Protein AF-A0A3T1ARF3-F1 (afdb_monomer)

Structure (mmCIF, N/CA/C/O backbone):
data_AF-A0A3T1ARF3-F1
#
_entry.id   AF-A0A3T1ARF3-F1
#
loop_
_atom_site.group_PDB
_atom_site.id
_atom_site.type_symbol
_atom_site.label_atom_id
_atom_site.label_alt_id
_atom_site.label_comp_id
_atom_site.label_asym_id
_atom_site.label_entity_id
_atom_site.label_seq_id
_atom_site.pdbx_PDB_ins_code
_atom_site.Cartn_x
_atom_site.Cartn_y
_atom_site.Cartn_z
_atom_site.occupancy
_atom_site.B_iso_or_equiv
_atom_site.auth_seq_id
_atom_site.auth_comp_id
_atom_site.auth_asym_id
_atom_site.auth_atom_id
_atom_site.pdbx_PDB_model_num
ATOM 1 N N . MET A 1 1 ? -3.128 -2.304 24.063 1.00 85.75 1 MET A N 1
ATOM 2 C CA . MET A 1 1 ? -1.779 -2.584 23.532 1.00 85.75 1 MET A CA 1
ATOM 3 C C . MET A 1 1 ? -0.876 -1.386 23.771 1.00 85.75 1 MET A C 1
ATOM 5 O O . MET A 1 1 ? -1.334 -0.255 23.627 1.00 85.75 1 MET A O 1
ATOM 9 N N . HIS A 1 2 ? 0.379 -1.608 24.148 1.00 89.38 2 HIS A N 1
ATOM 10 C CA . HIS A 1 2 ? 1.363 -0.538 24.298 1.00 89.38 2 HIS A CA 1
ATOM 11 C C . HIS A 1 2 ? 1.884 -0.039 22.944 1.00 89.38 2 HIS A C 1
ATOM 13 O O . HIS A 1 2 ? 1.848 -0.751 21.944 1.00 89.38 2 HIS A O 1
ATOM 19 N N . GLY A 1 3 ? 2.431 1.181 22.907 1.00 86.25 3 GLY A N 1
ATOM 20 C CA . GLY A 1 3 ? 2.979 1.762 21.673 1.00 86.25 3 GLY A CA 1
ATOM 21 C C . GLY A 1 3 ? 4.098 0.923 21.033 1.00 86.25 3 GLY A C 1
ATOM 22 O O . GLY A 1 3 ? 4.135 0.779 19.813 1.00 86.25 3 GLY A O 1
ATOM 23 N N . TYR A 1 4 ? 4.979 0.311 21.834 1.00 88.50 4 TYR A N 1
ATOM 24 C CA . TYR A 1 4 ? 6.039 -0.561 21.305 1.00 88.50 4 TYR A CA 1
ATOM 25 C C . TYR A 1 4 ? 5.474 -1.849 20.686 1.00 88.50 4 TYR A C 1
ATOM 27 O O . 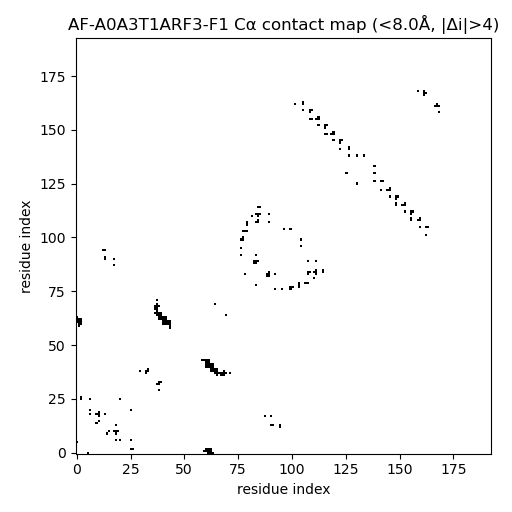TYR A 1 4 ? 5.932 -2.284 19.629 1.00 88.50 4 TYR A O 1
ATOM 35 N N . GLU A 1 5 ? 4.458 -2.437 21.320 1.00 90.00 5 GLU A N 1
ATOM 36 C CA . GLU A 1 5 ? 3.783 -3.643 20.835 1.00 90.00 5 GLU A CA 1
ATOM 37 C C . GLU A 1 5 ? 3.043 -3.343 19.540 1.00 90.00 5 GLU A C 1
ATOM 39 O O . GLU A 1 5 ? 3.140 -4.116 18.594 1.00 90.00 5 GLU A O 1
ATOM 44 N N . LEU A 1 6 ? 2.402 -2.173 19.460 1.00 88.88 6 LEU A N 1
ATOM 45 C CA . LEU A 1 6 ? 1.716 -1.719 18.258 1.00 88.88 6 LEU A CA 1
ATOM 46 C C . LEU A 1 6 ? 2.678 -1.584 17.086 1.00 88.88 6 LEU A C 1
ATOM 48 O O . LEU A 1 6 ? 2.379 -2.055 15.993 1.00 88.88 6 LEU A O 1
ATOM 52 N N . ARG A 1 7 ? 3.866 -1.012 17.305 1.00 88.19 7 ARG A N 1
ATOM 53 C CA . ARG A 1 7 ? 4.896 -0.960 16.262 1.00 88.19 7 ARG A CA 1
ATOM 54 C C . ARG A 1 7 ? 5.307 -2.362 15.805 1.00 88.19 7 ARG A C 1
ATOM 56 O O . ARG A 1 7 ? 5.430 -2.592 14.604 1.00 88.19 7 ARG A O 1
ATOM 63 N N . LYS A 1 8 ? 5.516 -3.286 16.748 1.00 88.56 8 LYS A N 1
ATOM 64 C CA . LYS A 1 8 ? 5.886 -4.676 16.445 1.00 88.56 8 LYS A CA 1
ATOM 65 C C . LYS A 1 8 ? 4.783 -5.382 15.654 1.00 88.56 8 LYS A C 1
ATOM 67 O O . LYS A 1 8 ? 5.077 -6.037 14.662 1.00 88.56 8 LYS A O 1
ATOM 72 N N . GLU A 1 9 ? 3.523 -5.215 16.044 1.00 88.50 9 GLU A N 1
ATOM 73 C CA . GLU A 1 9 ? 2.387 -5.814 15.344 1.00 88.50 9 GLU A CA 1
ATOM 74 C C . GLU A 1 9 ? 2.199 -5.225 13.939 1.00 88.50 9 GLU A C 1
ATOM 76 O O . GLU A 1 9 ? 1.952 -5.973 12.992 1.00 88.50 9 GLU A O 1
ATOM 81 N N . LEU A 1 10 ? 2.388 -3.911 13.772 1.00 87.12 10 LEU A N 1
ATOM 82 C CA . LEU A 1 10 ? 2.369 -3.263 12.458 1.00 87.12 10 LEU A CA 1
ATOM 83 C C . LEU A 1 10 ? 3.477 -3.807 11.547 1.00 87.12 10 LEU A C 1
ATOM 85 O O . LEU A 1 10 ? 3.198 -4.116 10.390 1.00 87.12 10 LEU A O 1
ATOM 89 N N . ALA A 1 11 ? 4.693 -3.999 12.073 1.00 86.81 11 ALA A N 1
ATOM 90 C CA . ALA A 1 11 ? 5.800 -4.625 11.345 1.00 86.81 11 ALA A CA 1
ATOM 91 C C . ALA A 1 11 ? 5.466 -6.045 10.875 1.00 86.81 11 ALA A C 1
ATOM 93 O O . ALA A 1 11 ? 5.725 -6.389 9.722 1.00 86.81 11 ALA A O 1
ATOM 94 N N . THR A 1 12 ? 4.836 -6.845 11.736 1.00 88.00 12 THR A N 1
ATOM 95 C CA . THR A 1 12 ? 4.408 -8.207 11.397 1.00 88.00 12 THR A CA 1
ATOM 96 C C . THR A 1 12 ? 3.309 -8.222 10.334 1.00 88.00 12 THR A C 1
ATOM 98 O O . THR A 1 12 ? 3.360 -9.039 9.420 1.00 88.00 12 THR A O 1
ATOM 101 N N . LYS A 1 13 ? 2.304 -7.342 10.436 1.00 86.00 13 LYS A N 1
ATOM 102 C CA . LYS A 1 13 ? 1.138 -7.358 9.535 1.00 86.00 13 LYS A CA 1
ATOM 103 C C . LYS A 1 13 ? 1.422 -6.751 8.167 1.00 86.00 13 LYS A C 1
ATOM 105 O O . LYS A 1 13 ? 1.042 -7.336 7.160 1.00 86.00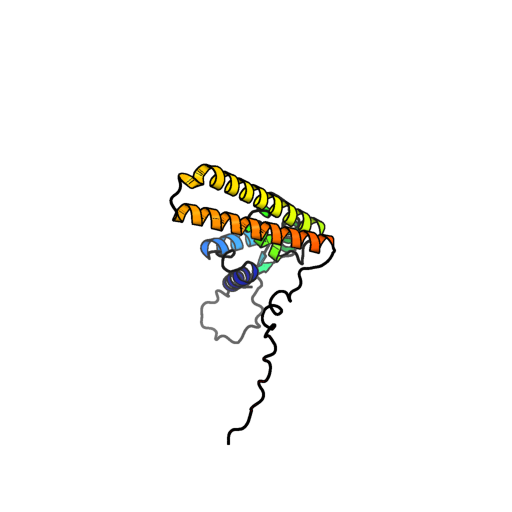 13 LYS A O 1
ATOM 110 N N . LEU A 1 14 ? 2.054 -5.580 8.129 1.00 82.25 14 LEU A N 1
ATOM 111 C CA . LEU A 1 14 ? 2.318 -4.848 6.883 1.00 82.25 14 LEU A CA 1
ATOM 112 C C . LEU A 1 14 ? 3.607 -5.330 6.194 1.00 82.25 14 LEU A C 1
ATOM 114 O O . LEU A 1 14 ? 3.837 -5.033 5.020 1.00 82.25 14 LEU A O 1
ATOM 118 N N . GLY A 1 15 ? 4.438 -6.089 6.910 1.00 79.31 15 GLY A N 1
ATOM 119 C CA . GLY A 1 15 ? 5.767 -6.496 6.475 1.00 79.31 15 GLY A CA 1
ATOM 120 C C . GLY A 1 15 ? 6.820 -5.428 6.772 1.00 79.31 15 GLY A C 1
ATOM 121 O O . GLY A 1 15 ? 6.543 -4.226 6.807 1.00 79.31 15 GLY A O 1
ATOM 122 N N . THR A 1 16 ? 8.061 -5.872 6.960 1.00 66.25 16 THR A N 1
ATOM 123 C CA . THR A 1 16 ? 9.192 -5.040 7.408 1.00 66.25 16 THR A CA 1
ATOM 124 C C . THR A 1 16 ? 9.464 -3.837 6.506 1.00 66.25 16 THR A C 1
ATOM 126 O O . THR A 1 16 ? 9.775 -2.761 7.008 1.00 66.25 16 THR A O 1
ATOM 129 N N . LEU A 1 17 ? 9.282 -3.991 5.191 1.00 61.31 17 LEU A N 1
ATOM 130 C CA . LEU A 1 17 ? 9.520 -2.933 4.206 1.00 61.31 17 LEU A CA 1
ATOM 131 C C . LEU A 1 17 ? 8.436 -1.839 4.209 1.00 61.31 17 LEU A C 1
ATOM 133 O O . LEU A 1 17 ? 8.734 -0.696 3.884 1.00 61.31 17 LEU A O 1
ATOM 137 N N . ARG A 1 18 ? 7.188 -2.161 4.589 1.00 67.94 18 ARG A N 1
ATOM 138 C CA . ARG A 1 18 ? 6.054 -1.209 4.569 1.00 67.94 18 ARG A CA 1
ATOM 139 C C . ARG A 1 18 ? 5.746 -0.600 5.936 1.00 67.94 18 ARG A C 1
ATOM 141 O O . ARG A 1 18 ? 5.123 0.452 6.012 1.00 67.94 18 ARG A O 1
ATOM 148 N N . ALA A 1 19 ? 6.193 -1.231 7.021 1.00 64.75 19 ALA A N 1
ATOM 149 C CA . ALA A 1 19 ? 5.963 -0.778 8.393 1.00 64.75 19 ALA A CA 1
ATOM 150 C C . ALA A 1 19 ? 7.185 -0.105 9.037 1.00 64.75 19 ALA A C 1
ATOM 152 O O . ALA A 1 19 ? 7.362 -0.169 10.257 1.00 64.75 19 ALA A O 1
ATOM 153 N N . ALA A 1 20 ? 8.004 0.601 8.252 1.00 69.25 20 ALA A N 1
ATOM 154 C CA . ALA A 1 20 ? 9.071 1.469 8.758 1.00 69.25 20 ALA A CA 1
ATOM 155 C C . ALA A 1 20 ? 8.510 2.727 9.468 1.00 69.25 20 ALA A C 1
ATOM 157 O O . ALA A 1 20 ? 8.867 3.863 9.174 1.00 69.25 20 ALA A O 1
ATOM 158 N N . ILE A 1 21 ? 7.600 2.532 10.422 1.00 80.62 21 ILE A N 1
ATOM 159 C CA . ILE A 1 21 ? 6.992 3.581 11.228 1.00 80.62 21 ILE A CA 1
ATOM 160 C C . ILE A 1 21 ? 7.958 3.901 12.365 1.00 80.62 21 ILE A C 1
ATOM 162 O O . ILE A 1 21 ? 8.215 3.077 13.249 1.00 80.62 21 ILE A O 1
ATOM 166 N N . SER A 1 22 ? 8.509 5.112 12.341 1.00 86.31 22 SER A N 1
ATOM 167 C CA . SER A 1 22 ? 9.375 5.595 13.412 1.00 86.31 22 SER A CA 1
ATOM 168 C C . SER A 1 22 ? 8.571 5.863 14.691 1.00 86.31 22 SER A C 1
ATOM 170 O O . SER A 1 22 ? 7.383 6.197 14.642 1.00 86.31 22 SER A O 1
ATOM 172 N N . TYR A 1 23 ? 9.222 5.795 15.857 1.00 88.62 23 TYR A N 1
ATOM 173 C CA . TYR A 1 23 ? 8.592 6.236 17.108 1.00 88.62 23 TYR A CA 1
ATOM 174 C C . TYR A 1 23 ? 8.216 7.725 17.070 1.00 88.62 23 TYR A C 1
ATOM 176 O O . TYR A 1 23 ? 7.184 8.103 17.626 1.00 88.62 23 TYR A O 1
ATOM 184 N N . GLY A 1 24 ? 9.003 8.542 16.359 1.00 90.25 24 GLY A N 1
ATOM 185 C CA . GLY A 1 24 ? 8.723 9.961 16.132 1.00 90.25 24 GLY A CA 1
ATOM 186 C C . GLY A 1 24 ? 7.434 10.209 15.345 1.00 90.25 24 GLY A C 1
ATOM 187 O O . GLY A 1 24 ? 6.810 11.243 15.527 1.00 90.25 24 GLY A O 1
ATOM 188 N N . THR A 1 25 ? 6.978 9.253 14.534 1.00 91.06 25 THR A N 1
ATOM 189 C CA . THR A 1 25 ? 5.689 9.329 13.825 1.00 91.06 25 THR A CA 1
ATOM 190 C C . THR A 1 25 ? 4.564 8.663 14.618 1.00 91.06 25 THR A C 1
ATOM 192 O O . THR A 1 25 ? 3.436 9.167 14.652 1.00 91.06 25 THR A O 1
ATOM 195 N N . LEU A 1 26 ? 4.863 7.538 15.275 1.00 91.56 26 LEU A N 1
ATOM 196 C CA . LEU A 1 26 ? 3.876 6.725 15.979 1.00 91.56 26 LEU A CA 1
ATOM 197 C C . LEU A 1 26 ? 3.233 7.479 17.145 1.00 91.56 26 LEU A C 1
ATOM 199 O O . LEU A 1 26 ? 2.011 7.586 17.203 1.00 91.56 26 LEU A O 1
ATOM 203 N N . TYR A 1 27 ? 4.037 8.022 18.062 1.00 92.44 27 TYR A N 1
ATOM 204 C CA . TYR A 1 27 ? 3.503 8.634 19.280 1.00 92.44 27 TYR A CA 1
ATOM 205 C C . TYR A 1 27 ? 2.712 9.924 19.022 1.00 92.44 27 TYR A C 1
ATOM 207 O O . TYR A 1 27 ? 1.621 10.056 19.583 1.00 92.44 27 TYR A O 1
ATOM 215 N N . PRO A 1 28 ? 3.150 10.845 18.140 1.00 94.94 28 PRO A N 1
ATOM 216 C CA . PRO A 1 28 ? 2.313 11.981 17.757 1.00 94.94 28 PRO A CA 1
ATOM 217 C C . PRO A 1 28 ? 1.002 11.556 17.097 1.00 94.94 28 PRO A C 1
ATOM 219 O O . PRO A 1 28 ? -0.035 12.171 17.340 1.00 94.94 28 PRO A O 1
ATOM 222 N N . THR A 1 29 ? 1.013 10.475 16.313 1.00 95.25 29 THR A N 1
ATOM 223 C CA . THR A 1 29 ? -0.215 9.935 15.719 1.00 95.25 29 THR A CA 1
ATOM 224 C C . THR A 1 29 ? -1.142 9.370 16.789 1.00 95.25 29 THR A C 1
ATOM 226 O O . THR A 1 29 ? -2.304 9.757 16.818 1.00 95.25 29 THR A O 1
ATOM 229 N N . LEU A 1 30 ? -0.641 8.566 17.731 1.00 94.62 30 LEU A N 1
ATOM 230 C CA . LEU A 1 30 ? -1.429 8.074 18.868 1.00 94.62 30 LEU A CA 1
ATOM 231 C C . LEU A 1 30 ? -2.025 9.223 19.692 1.00 94.62 30 LEU A C 1
ATOM 233 O O . LEU A 1 30 ? -3.199 9.172 20.050 1.00 94.62 30 LEU A O 1
ATOM 237 N N . LYS A 1 31 ? -1.263 10.299 19.924 1.00 94.44 31 LYS A N 1
ATOM 238 C CA . LYS A 1 31 ? -1.773 11.504 20.595 1.00 94.44 31 LYS A CA 1
ATOM 239 C C . LYS A 1 31 ? -2.939 12.133 19.826 1.00 94.44 31 LYS A C 1
ATOM 241 O O . LYS A 1 31 ? -3.947 12.463 20.443 1.00 94.44 31 LYS A O 1
ATOM 246 N N . ARG A 1 32 ? -2.831 12.273 18.498 1.00 97.00 32 ARG A N 1
ATOM 247 C CA . ARG A 1 32 ? -3.919 12.799 17.649 1.00 97.00 32 ARG A CA 1
ATOM 248 C C . ARG A 1 32 ? -5.148 11.892 17.653 1.00 97.00 32 ARG A C 1
ATOM 250 O O . ARG A 1 32 ? -6.252 12.394 17.805 1.00 97.00 32 ARG A O 1
ATOM 257 N N . LEU A 1 33 ? -4.960 10.577 17.533 1.00 96.75 33 LEU A N 1
ATOM 258 C CA . LEU A 1 33 ? -6.056 9.601 17.568 1.00 96.75 33 LEU A CA 1
ATOM 259 C C . LEU A 1 33 ? -6.787 9.626 18.919 1.00 96.75 33 LEU A C 1
ATOM 261 O O . LEU A 1 33 ? -8.010 9.520 18.950 1.00 96.75 33 LEU A O 1
ATOM 265 N N . LYS A 1 34 ? -6.047 9.797 20.026 1.00 95.75 34 LYS A N 1
ATOM 266 C CA . LYS A 1 34 ? -6.621 9.941 21.371 1.00 95.75 34 LYS A CA 1
ATOM 267 C C . LYS A 1 34 ? -7.412 11.240 21.498 1.00 95.75 34 LYS A C 1
ATOM 269 O O . LYS A 1 34 ? -8.534 11.223 21.986 1.00 95.75 34 LYS A O 1
ATOM 274 N N . LEU A 1 35 ? -6.844 12.355 21.030 1.00 96.94 35 LEU A N 1
ATOM 275 C CA . LEU A 1 35 ? -7.514 13.659 21.035 1.00 96.94 35 LEU A CA 1
ATOM 276 C C . LEU A 1 35 ? -8.816 13.633 20.215 1.00 96.94 35 LEU A C 1
ATOM 278 O O . LEU A 1 35 ? -9.796 14.248 20.610 1.00 96.94 35 LEU A O 1
ATOM 282 N N . ALA A 1 36 ? -8.828 12.895 19.103 1.00 97.38 36 ALA A N 1
ATOM 283 C CA . ALA A 1 36 ? -10.001 12.702 18.253 1.00 97.38 36 ALA A CA 1
ATOM 284 C C . ALA A 1 36 ? -11.030 11.703 18.822 1.00 97.38 36 ALA A C 1
ATOM 286 O O . ALA A 1 36 ? -12.048 11.457 18.184 1.00 97.38 36 ALA A O 1
ATOM 287 N N . GLY A 1 37 ? -10.763 11.085 19.978 1.00 97.00 37 GLY A N 1
ATOM 288 C CA . GLY A 1 37 ? -11.662 10.107 20.593 1.00 97.00 37 GLY A CA 1
ATOM 289 C C . GLY A 1 37 ? -11.713 8.747 19.891 1.00 97.00 37 GLY A C 1
ATOM 290 O O . GLY A 1 37 ? -12.540 7.919 20.251 1.00 97.00 37 GLY A O 1
ATOM 291 N N . TRP A 1 38 ? -10.836 8.469 18.917 1.00 97.94 38 TRP A N 1
ATOM 292 C CA . TRP A 1 38 ? -10.805 7.182 18.197 1.00 97.94 38 TRP A CA 1
ATOM 293 C C . TRP A 1 38 ? -10.053 6.082 18.958 1.00 97.94 38 TRP A C 1
ATOM 295 O O . TRP A 1 38 ? -10.233 4.890 18.700 1.00 97.94 38 TRP A O 1
ATOM 305 N N . ILE A 1 39 ? -9.199 6.466 19.908 1.00 96.69 39 ILE A N 1
ATOM 306 C CA . ILE A 1 39 ? -8.576 5.544 20.861 1.00 96.69 39 ILE A CA 1
ATOM 307 C C . ILE A 1 39 ? -8.656 6.118 22.279 1.00 96.69 39 ILE A C 1
ATOM 309 O O . ILE A 1 39 ? -8.572 7.327 22.474 1.00 96.69 39 ILE A O 1
ATOM 313 N N . GLY A 1 40 ? -8.776 5.241 23.269 1.00 93.25 40 GLY A N 1
ATOM 314 C CA . GLY A 1 40 ? -8.716 5.562 24.691 1.00 93.25 40 GLY A CA 1
ATOM 315 C C . GLY A 1 40 ? -7.513 4.917 25.373 1.00 93.25 40 GLY A C 1
ATOM 316 O O . GLY A 1 40 ? -6.822 4.069 24.796 1.00 93.25 40 GLY A O 1
ATOM 317 N N . GLU A 1 41 ? -7.279 5.313 26.621 1.00 89.75 41 GLU A N 1
ATOM 318 C CA . GLU A 1 41 ? -6.365 4.612 27.519 1.00 89.75 41 GLU A CA 1
ATOM 319 C C . GLU A 1 41 ? -7.181 3.601 28.315 1.00 89.75 41 GLU A C 1
ATOM 321 O O . GLU A 1 41 ? -8.156 3.961 28.969 1.00 89.75 41 GLU A O 1
ATOM 326 N N . ALA A 1 42 ? -6.823 2.324 28.213 1.00 76.50 42 ALA A N 1
ATOM 327 C CA . ALA A 1 42 ? -7.300 1.352 29.176 1.00 76.50 42 ALA A CA 1
ATOM 328 C C . ALA A 1 42 ? -6.494 1.571 30.457 1.00 76.50 42 ALA A C 1
ATOM 330 O O . ALA A 1 42 ? -5.259 1.555 30.412 1.00 76.50 42 ALA A O 1
ATOM 331 N N . GLU A 1 43 ? -7.177 1.774 31.583 1.00 59.19 43 GLU A N 1
ATOM 332 C CA . GLU A 1 43 ? -6.530 1.591 32.876 1.00 59.19 43 GLU A CA 1
ATOM 333 C C . GLU A 1 43 ? -5.955 0.176 32.883 1.00 59.19 43 GLU A C 1
ATOM 335 O O . GLU A 1 43 ? -6.628 -0.777 32.479 1.00 59.19 43 GLU A O 1
ATOM 340 N N . ALA A 1 44 ? -4.676 0.055 33.240 1.00 54.28 44 ALA A N 1
ATOM 341 C CA . ALA A 1 44 ? -4.069 -1.243 33.457 1.00 54.28 44 ALA A CA 1
ATOM 342 C C . ALA A 1 44 ? -4.846 -1.885 34.606 1.00 54.28 44 ALA A C 1
ATOM 344 O O . ALA A 1 44 ? -4.595 -1.581 35.768 1.00 54.28 44 ALA A O 1
ATOM 345 N N . THR A 1 45 ? -5.849 -2.700 34.276 1.00 41.81 45 THR A N 1
ATOM 346 C CA . THR A 1 45 ? -6.522 -3.543 35.254 1.00 41.81 45 THR A CA 1
ATOM 347 C C . THR A 1 45 ? -5.416 -4.310 35.961 1.00 41.81 45 THR A C 1
ATOM 349 O O . THR A 1 45 ? -4.523 -4.835 35.294 1.00 41.81 45 THR A O 1
ATOM 352 N N . GLU A 1 46 ? -5.431 -4.262 37.289 1.00 44.50 46 GLU A N 1
ATOM 353 C CA . GLU A 1 46 ? -4.403 -4.733 38.220 1.00 44.50 46 GLU A CA 1
ATOM 354 C C . GLU A 1 46 ? -4.215 -6.263 38.160 1.00 44.50 46 GLU A C 1
ATOM 356 O O . GLU A 1 46 ? -4.410 -6.984 39.130 1.00 44.50 46 GLU A O 1
ATOM 361 N N . THR A 1 47 ? -3.900 -6.801 36.987 1.00 42.56 47 THR A N 1
ATOM 362 C CA . THR A 1 47 ? -3.781 -8.240 36.721 1.00 42.56 47 THR A CA 1
ATOM 363 C C . THR A 1 47 ? -2.552 -8.546 35.872 1.00 42.56 47 THR A C 1
ATOM 365 O O . THR A 1 47 ? -2.504 -9.529 35.141 1.00 42.56 47 THR A O 1
ATOM 368 N N . SER A 1 48 ? -1.535 -7.696 35.966 1.00 43.50 48 SER A N 1
ATOM 369 C CA . SER A 1 48 ? -0.182 -8.024 35.538 1.00 43.50 48 SER A CA 1
ATOM 370 C C . SER A 1 48 ? 0.724 -7.858 36.746 1.00 43.50 48 SER A C 1
ATOM 372 O O . SER A 1 48 ? 1.149 -6.745 37.038 1.00 43.50 48 SER A O 1
ATOM 374 N N . ASP A 1 49 ? 0.888 -8.981 37.440 1.00 42.81 49 ASP A N 1
ATOM 375 C CA . ASP A 1 49 ? 1.959 -9.388 38.343 1.00 42.81 49 ASP A CA 1
ATOM 376 C C . ASP A 1 49 ? 2.499 -8.380 39.367 1.00 42.81 49 ASP A C 1
ATOM 378 O O . ASP A 1 49 ? 2.922 -7.266 39.080 1.00 42.81 49 ASP A O 1
ATOM 382 N N . ILE A 1 50 ? 2.538 -8.871 40.602 1.00 47.69 50 ILE A N 1
ATOM 383 C CA . ILE A 1 50 ? 3.239 -8.366 41.782 1.00 47.69 50 ILE A CA 1
ATOM 384 C C . ILE A 1 50 ? 4.559 -7.667 41.387 1.00 47.69 50 ILE A C 1
ATOM 386 O O . ILE A 1 50 ? 5.580 -8.315 41.166 1.00 47.69 50 ILE A O 1
ATOM 390 N N . ILE A 1 51 ? 4.555 -6.331 41.330 1.00 49.94 51 ILE A N 1
ATOM 391 C CA . ILE A 1 51 ? 5.770 -5.504 41.276 1.00 49.94 51 ILE A CA 1
ATOM 392 C C . ILE A 1 51 ? 5.871 -4.746 42.612 1.00 49.94 51 ILE A C 1
ATOM 394 O O . ILE A 1 51 ? 4.891 -4.108 43.012 1.00 49.94 51 ILE A O 1
ATOM 398 N N . PRO A 1 52 ? 7.022 -4.781 43.318 1.00 41.66 52 PRO A N 1
ATOM 399 C CA . PRO A 1 52 ? 7.192 -4.102 44.601 1.00 41.66 52 PRO A CA 1
ATOM 400 C C . PRO A 1 52 ? 6.983 -2.581 44.488 1.00 41.66 52 PRO A C 1
ATOM 402 O O . PRO A 1 52 ? 7.335 -1.977 43.467 1.00 41.66 52 PRO A O 1
ATOM 405 N N . PRO A 1 53 ? 6.466 -1.923 45.539 1.00 43.50 53 PRO A N 1
ATOM 406 C CA . PRO A 1 53 ? 5.993 -0.546 45.477 1.00 43.50 53 PRO A CA 1
ATOM 407 C C . PRO A 1 53 ? 7.143 0.463 45.617 1.00 43.50 53 PRO A C 1
ATOM 409 O O . PRO A 1 53 ? 7.155 1.232 46.565 1.00 43.50 53 PRO A O 1
ATOM 412 N N . MET A 1 54 ? 8.134 0.478 44.717 1.00 45.50 54 MET A N 1
ATOM 413 C CA . MET A 1 54 ? 9.246 1.451 44.797 1.00 45.50 54 MET A CA 1
ATOM 414 C C . MET A 1 54 ? 9.820 1.931 43.452 1.00 45.50 54 MET A C 1
ATOM 416 O O . MET A 1 54 ? 10.951 2.404 43.397 1.00 45.50 54 MET A O 1
ATOM 420 N N . THR A 1 55 ? 9.056 1.900 42.355 1.00 49.34 55 THR A N 1
ATOM 421 C CA . THR A 1 55 ? 9.448 2.629 41.133 1.00 49.34 55 THR A CA 1
ATOM 422 C C . THR A 1 55 ? 8.295 3.495 40.630 1.00 49.34 55 THR A C 1
ATOM 424 O O . THR A 1 55 ? 7.134 3.093 40.653 1.00 49.34 55 THR A O 1
ATOM 427 N N . SER A 1 56 ? 8.618 4.736 40.269 1.00 47.00 56 SER A N 1
ATOM 428 C CA . SER A 1 56 ? 7.703 5.802 39.845 1.00 47.00 56 SER A CA 1
ATOM 429 C C . SER A 1 56 ? 6.573 5.305 38.924 1.00 47.00 56 SER A C 1
ATOM 431 O O . SER A 1 56 ? 6.808 4.898 37.786 1.00 47.00 56 SER A O 1
ATOM 433 N N . LYS A 1 57 ? 5.330 5.360 39.426 1.00 48.75 57 LYS A N 1
ATOM 434 C CA . LYS A 1 57 ? 4.082 4.949 38.758 1.00 48.75 57 LYS A CA 1
ATOM 435 C C . LYS A 1 57 ? 3.682 5.892 37.609 1.00 48.75 57 LYS A C 1
ATOM 437 O O . LYS A 1 57 ? 2.605 6.480 37.625 1.00 48.75 57 LYS A O 1
ATOM 442 N N . ARG A 1 58 ? 4.490 6.012 36.554 1.00 55.12 58 ARG A N 1
ATOM 443 C CA . ARG A 1 58 ? 3.917 6.266 35.220 1.00 55.12 58 ARG A CA 1
ATOM 444 C C . ARG A 1 58 ? 3.662 4.910 34.588 1.00 55.12 58 ARG A C 1
ATOM 446 O O . ARG A 1 58 ? 4.512 4.379 33.878 1.00 55.12 58 ARG A O 1
ATOM 453 N N . GLY A 1 59 ? 2.511 4.327 34.929 1.00 59.84 59 GLY A N 1
ATOM 454 C CA . GLY A 1 59 ? 2.042 3.081 34.328 1.00 59.84 59 GLY A CA 1
ATOM 455 C C . GLY A 1 59 ? 2.145 3.157 32.805 1.00 59.84 59 GLY A C 1
ATOM 456 O O . GLY A 1 59 ? 1.904 4.206 32.202 1.00 59.84 59 GLY A O 1
ATOM 457 N N . ARG A 1 60 ? 2.575 2.062 32.175 1.00 75.06 60 ARG A N 1
ATOM 458 C CA . ARG A 1 60 ? 2.705 2.005 30.716 1.00 75.06 60 ARG A CA 1
ATOM 459 C C . ARG A 1 60 ? 1.323 2.220 30.096 1.00 75.06 60 ARG A C 1
ATOM 461 O O . ARG A 1 60 ? 0.399 1.469 30.383 1.00 75.06 60 ARG A O 1
ATOM 468 N N . VAL A 1 61 ? 1.189 3.219 29.224 1.00 83.50 61 VAL A N 1
ATOM 469 C CA . VAL A 1 61 ? -0.092 3.543 28.581 1.00 83.50 61 VAL A CA 1
ATOM 470 C C . VAL A 1 61 ? -0.535 2.389 27.681 1.00 83.50 61 VAL A C 1
ATOM 472 O O . VAL A 1 61 ? 0.194 1.985 26.768 1.00 83.50 61 VAL A O 1
ATOM 475 N N . VAL A 1 62 ? -1.723 1.846 27.941 1.00 90.75 62 VAL A N 1
ATOM 476 C CA . VAL A 1 62 ? -2.362 0.816 27.117 1.00 90.75 62 VAL A CA 1
ATOM 477 C C . VAL A 1 62 ? -3.399 1.500 26.233 1.00 90.75 62 VAL A C 1
ATOM 479 O O . VAL A 1 62 ? -4.403 1.998 26.727 1.00 90.75 62 VAL A O 1
ATOM 482 N N . TYR A 1 63 ? -3.197 1.496 24.917 1.00 92.69 63 TYR A N 1
ATOM 483 C CA . TYR A 1 63 ? -4.182 2.034 23.980 1.00 92.69 63 TYR A CA 1
ATOM 484 C C . TYR A 1 63 ? -5.239 0.988 23.628 1.00 92.69 63 TYR A C 1
ATOM 486 O O . TYR A 1 63 ? -4.917 -0.191 23.416 1.00 92.69 63 TYR A O 1
ATOM 494 N N . LYS A 1 64 ? -6.492 1.433 23.525 1.00 94.75 64 LYS A N 1
ATOM 495 C CA . LYS A 1 64 ? -7.640 0.634 23.085 1.00 94.75 64 LYS A CA 1
ATOM 496 C C . LYS A 1 64 ? -8.474 1.440 22.092 1.00 94.75 64 LYS A C 1
ATOM 498 O O . LYS A 1 64 ? -8.715 2.618 22.315 1.00 94.75 64 LYS A O 1
ATOM 503 N N . ILE A 1 65 ? -8.911 0.812 21.003 1.00 95.94 65 ILE A N 1
ATOM 504 C CA . ILE A 1 65 ? -9.828 1.446 20.045 1.00 95.94 65 ILE A CA 1
ATOM 505 C C . ILE A 1 65 ? -11.204 1.669 20.692 1.00 95.94 65 ILE A C 1
ATOM 507 O O . ILE A 1 65 ? -11.704 0.779 21.389 1.00 95.94 65 ILE A O 1
ATOM 511 N N . THR A 1 66 ? -11.792 2.847 20.485 1.00 97.50 66 THR A N 1
ATOM 512 C CA . THR A 1 66 ? -13.142 3.192 20.971 1.00 97.50 66 THR A CA 1
ATOM 513 C C . THR A 1 66 ? -14.229 2.685 20.017 1.00 97.50 66 THR A C 1
ATOM 515 O O . THR A 1 66 ? -13.922 2.026 19.021 1.00 97.50 66 THR A O 1
ATOM 518 N N . ALA A 1 67 ? -15.506 2.934 20.323 1.00 97.56 67 ALA A N 1
ATOM 519 C CA . ALA A 1 67 ? -16.602 2.607 19.409 1.00 97.56 67 ALA A CA 1
ATOM 520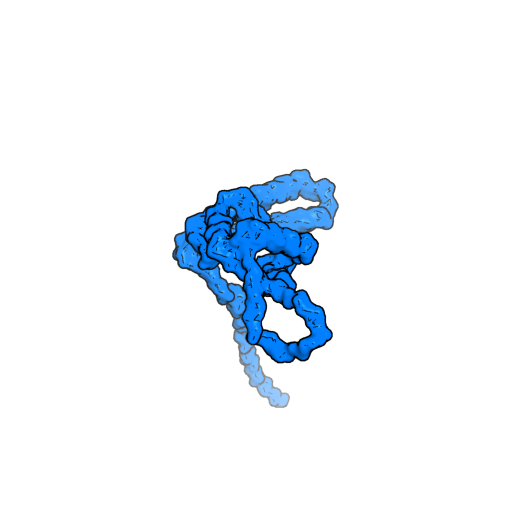 C C . ALA A 1 67 ? -16.538 3.493 18.155 1.00 97.56 67 ALA A C 1
ATOM 522 O O . ALA A 1 67 ? -16.485 2.981 17.039 1.00 97.56 67 ALA A O 1
ATOM 523 N N . GLU A 1 68 ? -16.370 4.795 18.356 1.00 97.94 68 GLU A N 1
ATOM 524 C C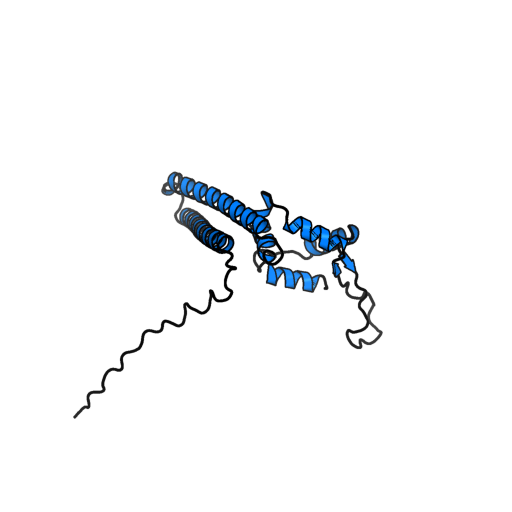A . GLU A 1 68 ? -16.199 5.814 17.320 1.00 97.94 68 GLU A CA 1
ATOM 525 C C . GLU A 1 68 ? -14.960 5.521 16.463 1.00 97.94 68 GLU A C 1
ATOM 527 O O . GLU A 1 68 ? -14.962 5.676 15.243 1.00 97.94 68 GLU A O 1
ATOM 532 N N . GLY A 1 69 ? -13.884 5.031 17.088 1.00 97.94 69 GLY A N 1
ATOM 533 C CA . GLY A 1 69 ? -12.687 4.593 16.378 1.00 97.94 69 GLY A CA 1
ATOM 534 C C . GLY A 1 69 ? -12.922 3.379 15.483 1.00 97.94 69 GLY A C 1
ATOM 535 O O . GLY A 1 69 ? -12.339 3.303 14.402 1.00 97.94 69 GLY A O 1
ATOM 536 N N . LYS A 1 70 ? -13.771 2.430 15.901 1.00 97.06 70 LYS A N 1
ATOM 537 C CA . LYS A 1 70 ? -14.140 1.271 15.071 1.00 97.06 70 LYS A CA 1
ATOM 538 C C . LYS A 1 70 ? -14.976 1.692 13.869 1.00 97.06 70 LYS A C 1
ATOM 540 O O . LYS A 1 70 ? -14.715 1.190 12.781 1.00 97.06 70 LYS A O 1
ATOM 545 N N . GLU A 1 71 ? -15.924 2.606 14.056 1.00 97.31 71 GLU A N 1
ATOM 546 C CA . GLU A 1 71 ? -16.725 3.178 12.966 1.00 97.31 71 GLU A CA 1
ATOM 547 C C . GLU A 1 71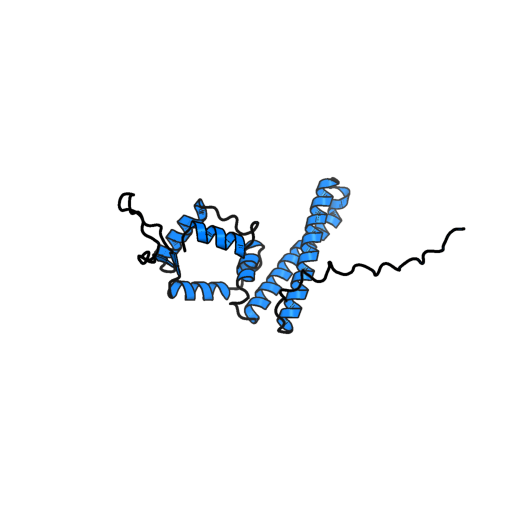 ? -15.826 3.911 11.973 1.00 97.31 71 GLU A C 1
ATOM 549 O O . GLU A 1 71 ? -15.789 3.560 10.795 1.00 97.31 71 GLU A O 1
ATOM 554 N N . ARG A 1 72 ? -14.967 4.815 12.464 1.00 97.31 72 ARG A N 1
ATOM 555 C CA . ARG A 1 72 ? -14.008 5.522 11.610 1.00 97.31 72 ARG A CA 1
ATOM 556 C C . ARG A 1 72 ? -13.085 4.568 10.855 1.00 97.31 72 ARG A C 1
ATOM 558 O O . ARG A 1 72 ? -12.747 4.814 9.699 1.00 97.31 72 ARG A O 1
ATOM 565 N N . PHE A 1 73 ? -12.638 3.498 11.507 1.00 95.75 73 PHE A N 1
ATOM 566 C CA . PHE A 1 73 ? -11.819 2.475 10.867 1.00 95.75 73 PHE A CA 1
ATOM 567 C C . PHE A 1 73 ? -12.593 1.726 9.775 1.00 95.75 73 PHE A C 1
ATOM 569 O O . PHE A 1 73 ? -12.043 1.512 8.698 1.00 95.75 73 PHE A O 1
ATOM 576 N N . ALA A 1 74 ? -13.855 1.366 10.017 1.00 94.75 74 ALA A N 1
ATOM 577 C CA . ALA A 1 74 ? -14.709 0.743 9.010 1.00 94.75 74 ALA A CA 1
ATOM 578 C C . ALA A 1 74 ? -14.902 1.662 7.793 1.00 94.75 74 ALA A C 1
ATOM 580 O O . ALA A 1 74 ? -14.702 1.213 6.665 1.00 94.75 74 ALA A O 1
ATOM 581 N N . ASP A 1 75 ? -15.156 2.955 8.012 1.00 94.88 75 ASP A N 1
ATOM 582 C CA . ASP A 1 75 ? -15.257 3.940 6.931 1.00 94.88 75 ASP A CA 1
ATOM 583 C C . ASP A 1 75 ? -13.978 3.980 6.093 1.00 94.88 75 ASP A C 1
ATOM 585 O O . ASP A 1 75 ? -14.033 3.905 4.866 1.00 94.88 75 ASP A O 1
ATOM 589 N N . LEU A 1 76 ? -12.811 4.049 6.745 1.00 94.56 76 LEU A N 1
ATOM 590 C CA . LEU A 1 76 ? -11.510 4.046 6.069 1.00 94.56 76 LEU A CA 1
ATOM 591 C C . LEU A 1 76 ? -11.297 2.781 5.227 1.00 94.56 76 LEU A C 1
ATOM 593 O O . LEU A 1 76 ? -10.727 2.869 4.146 1.00 94.56 76 LEU A O 1
ATOM 597 N N . LEU A 1 77 ? -11.777 1.615 5.673 1.00 93.00 77 LEU A N 1
ATOM 598 C CA . LEU A 1 77 ? -11.662 0.371 4.903 1.00 93.00 77 LEU A CA 1
ATOM 599 C C . LEU A 1 77 ? -12.540 0.339 3.648 1.00 93.00 77 LEU A C 1
ATOM 601 O O . LEU A 1 77 ? -12.222 -0.413 2.726 1.00 93.00 77 LEU A O 1
ATOM 605 N N . THR A 1 78 ? -13.626 1.114 3.620 1.00 93.00 78 THR A N 1
ATOM 606 C CA . THR A 1 78 ? -14.544 1.206 2.469 1.00 93.00 78 THR A CA 1
ATOM 607 C C . THR A 1 78 ? -14.166 2.301 1.475 1.00 93.00 78 THR A C 1
ATOM 609 O O . THR A 1 78 ? -14.646 2.294 0.339 1.00 93.00 78 THR A O 1
ATOM 612 N N . GLN A 1 79 ? -13.294 3.232 1.874 1.00 90.31 79 GLN A N 1
ATOM 613 C CA . GLN A 1 79 ? -12.795 4.279 0.991 1.00 90.31 79 GLN A CA 1
ATOM 614 C C . GLN A 1 79 ? -11.994 3.669 -0.156 1.00 90.31 79 GLN A C 1
ATOM 616 O O . GLN A 1 79 ? -11.178 2.766 0.025 1.00 90.31 79 GLN A O 1
ATOM 621 N N . THR A 1 80 ? -12.247 4.182 -1.356 1.00 90.62 80 THR A N 1
ATOM 622 C CA . THR A 1 80 ? -11.549 3.784 -2.573 1.00 90.62 80 THR A CA 1
ATOM 623 C C . THR A 1 80 ? -11.186 5.026 -3.360 1.00 90.62 80 THR A C 1
ATOM 625 O O . THR A 1 80 ? -12.073 5.783 -3.758 1.00 90.62 80 THR A O 1
ATOM 628 N N . GLY A 1 81 ? -9.895 5.207 -3.598 1.00 90.31 81 GLY A N 1
ATOM 629 C CA . GLY A 1 81 ? -9.337 6.385 -4.249 1.00 90.31 81 GLY A CA 1
ATOM 630 C C . GLY A 1 81 ? -7.883 6.173 -4.672 1.00 90.31 81 GLY A C 1
ATOM 631 O O . GLY A 1 81 ? -7.308 5.112 -4.401 1.00 90.31 81 GLY A O 1
ATOM 632 N N . PRO A 1 82 ? -7.276 7.144 -5.375 1.00 90.94 82 PRO A N 1
ATOM 633 C CA . PRO A 1 82 ? -5.909 7.040 -5.886 1.00 90.94 82 PRO A CA 1
ATOM 634 C C . PRO A 1 82 ? -4.860 6.637 -4.837 1.00 90.94 82 PRO A C 1
ATOM 636 O O . PRO A 1 82 ? -3.934 5.901 -5.175 1.00 90.94 82 PRO A O 1
ATOM 639 N N . GLU A 1 83 ? -5.023 7.084 -3.592 1.00 90.12 83 GLU A N 1
ATOM 640 C CA . GLU A 1 83 ? -4.203 6.750 -2.420 1.00 90.12 83 GLU A CA 1
ATOM 641 C C . GLU A 1 83 ? -4.310 5.274 -2.017 1.00 90.12 83 GLU A C 1
ATOM 643 O O . GLU A 1 83 ? -3.339 4.668 -1.579 1.00 90.12 83 GLU A O 1
ATOM 648 N N . THR A 1 84 ? -5.463 4.641 -2.236 1.00 92.62 84 THR A N 1
ATOM 649 C CA . THR A 1 84 ? -5.660 3.213 -1.930 1.00 92.62 84 THR A CA 1
ATOM 650 C C . THR A 1 84 ? -5.009 2.289 -2.964 1.00 92.62 84 THR A C 1
ATOM 652 O O . THR A 1 84 ? -4.880 1.088 -2.731 1.00 92.62 84 THR A O 1
ATOM 655 N N . TYR A 1 85 ? -4.583 2.838 -4.107 1.00 94.38 85 TYR A N 1
ATOM 656 C CA . TYR A 1 85 ? -3.955 2.097 -5.205 1.00 94.38 85 TYR A CA 1
ATOM 657 C C . TYR A 1 85 ? -2.429 2.256 -5.233 1.00 94.38 85 TYR A C 1
ATOM 659 O O . TYR A 1 85 ? -1.752 1.535 -5.972 1.00 94.38 85 TYR A O 1
ATOM 667 N N . ASP A 1 86 ? -1.871 3.205 -4.475 1.00 91.75 86 ASP A N 1
ATOM 668 C CA . ASP A 1 86 ? -0.425 3.413 -4.404 1.00 91.75 86 ASP A CA 1
ATOM 669 C C . ASP A 1 86 ? 0.283 2.286 -3.629 1.00 91.75 86 ASP A C 1
ATOM 671 O O . ASP A 1 86 ? -0.355 1.431 -3.016 1.00 91.75 86 ASP A O 1
ATOM 675 N N . ASP A 1 87 ? 1.616 2.237 -3.701 1.00 88.12 87 ASP A N 1
ATOM 676 C CA . ASP A 1 87 ? 2.404 1.125 -3.146 1.00 88.12 87 ASP A CA 1
ATOM 677 C C . ASP A 1 87 ? 2.209 0.966 -1.623 1.00 88.12 87 ASP A C 1
ATOM 679 O O . ASP A 1 87 ? 2.280 -0.150 -1.095 1.00 88.12 87 ASP A O 1
ATOM 683 N N . THR A 1 88 ? 1.946 2.071 -0.919 1.00 87.06 88 THR A N 1
ATOM 684 C CA . THR A 1 88 ? 1.807 2.103 0.541 1.00 87.06 88 THR A CA 1
ATOM 685 C C . THR A 1 88 ? 0.365 1.825 0.954 1.00 87.06 88 THR A C 1
ATOM 687 O O . THR A 1 88 ? 0.114 0.896 1.726 1.00 87.06 88 THR A O 1
ATOM 690 N N . GLY A 1 89 ? -0.589 2.587 0.419 1.00 90.69 89 GLY A N 1
ATOM 691 C CA . GLY A 1 89 ? -2.012 2.465 0.700 1.00 90.69 89 GLY A CA 1
ATOM 692 C C . GLY A 1 89 ? -2.560 1.105 0.293 1.00 90.69 89 GLY A C 1
ATOM 693 O O . GLY A 1 89 ? -3.220 0.457 1.107 1.00 90.69 89 GLY A O 1
ATOM 694 N N . PHE A 1 90 ? -2.195 0.594 -0.888 1.00 94.38 90 PHE A N 1
ATOM 695 C CA . PHE A 1 90 ? -2.616 -0.743 -1.315 1.00 94.38 90 PHE A CA 1
ATOM 696 C C . PHE A 1 90 ? -2.197 -1.813 -0.305 1.00 94.38 90 PHE A C 1
ATOM 698 O O . PHE A 1 90 ? -3.014 -2.638 0.101 1.00 94.38 90 PHE A O 1
ATOM 705 N N . GLY A 1 91 ? -0.942 -1.767 0.157 1.00 91.94 91 GLY A N 1
ATOM 706 C CA . GLY A 1 91 ? -0.432 -2.705 1.154 1.00 91.94 91 GLY A CA 1
ATOM 707 C C . GLY A 1 91 ? -1.236 -2.671 2.454 1.00 91.94 91 GLY A C 1
ATOM 708 O O . GLY A 1 91 ? -1.580 -3.725 2.986 1.00 91.94 91 GLY A O 1
ATOM 709 N N . VAL A 1 92 ? -1.593 -1.477 2.939 1.00 90.94 92 VAL A N 1
ATOM 710 C CA . VAL A 1 92 ? -2.410 -1.319 4.152 1.00 90.94 92 VAL A CA 1
ATOM 711 C C . VAL A 1 92 ? -3.795 -1.927 3.958 1.00 90.94 92 VAL A C 1
ATOM 713 O O . VAL A 1 92 ? -4.186 -2.783 4.752 1.00 90.94 92 VAL A O 1
ATOM 716 N N . HIS A 1 93 ? -4.514 -1.558 2.896 1.00 93.81 93 HIS A N 1
ATOM 717 C CA . HIS A 1 93 ? -5.848 -2.103 2.628 1.00 93.81 93 HIS A CA 1
ATOM 718 C C . HIS A 1 93 ? -5.813 -3.625 2.462 1.00 93.81 93 HIS A C 1
ATOM 720 O O . HIS A 1 93 ? -6.637 -4.323 3.055 1.00 93.81 93 HIS A O 1
ATOM 726 N N . PHE A 1 94 ? -4.818 -4.150 1.742 1.00 93.75 94 PHE A N 1
ATOM 727 C CA . PHE A 1 94 ? -4.664 -5.583 1.507 1.00 93.75 94 PHE A CA 1
ATOM 728 C C . PHE A 1 94 ? -4.586 -6.385 2.817 1.00 93.75 94 PHE A C 1
ATOM 730 O O . PHE A 1 94 ? -5.202 -7.446 2.925 1.00 93.75 94 PHE A O 1
ATOM 737 N N . THR A 1 95 ? -3.925 -5.864 3.864 1.00 92.31 95 THR A N 1
ATOM 738 C CA . THR A 1 95 ? -3.875 -6.547 5.177 1.00 92.31 95 THR A CA 1
ATOM 739 C C . THR 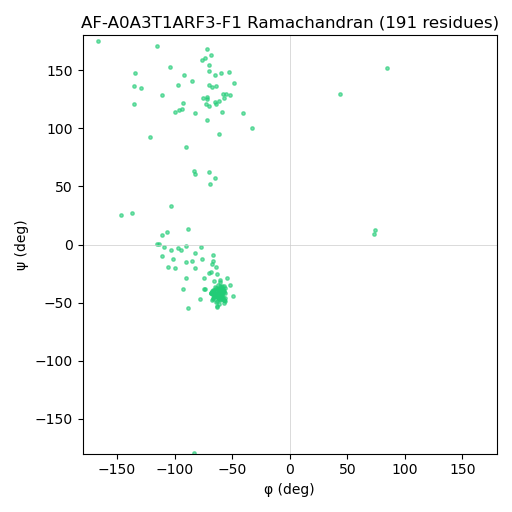A 1 95 ? -5.228 -6.691 5.872 1.00 92.31 95 THR A C 1
ATOM 741 O O . THR A 1 95 ? -5.381 -7.544 6.752 1.00 92.31 95 THR A O 1
ATOM 744 N N . PHE A 1 96 ? -6.218 -5.893 5.472 1.00 93.12 96 PHE A N 1
ATOM 745 C CA . PHE A 1 96 ? -7.556 -5.876 6.051 1.00 93.12 96 PHE A CA 1
ATOM 746 C C . PHE A 1 96 ? -8.636 -6.407 5.110 1.00 93.12 96 PHE A C 1
ATOM 748 O O . PHE A 1 96 ? -9.805 -6.379 5.476 1.00 93.12 96 PHE A O 1
ATOM 755 N N . PHE A 1 97 ? -8.276 -6.980 3.959 1.00 93.88 97 PHE A N 1
ATOM 756 C CA . PHE A 1 97 ? -9.238 -7.528 2.995 1.00 93.88 97 PHE A CA 1
ATOM 757 C C . PHE A 1 97 ? -10.209 -8.559 3.591 1.00 93.88 97 PHE A C 1
ATOM 759 O O . PHE A 1 97 ? -11.355 -8.641 3.150 1.00 93.88 97 PHE A O 1
ATOM 766 N N . SER A 1 98 ? -9.809 -9.289 4.636 1.00 92.56 98 SER A N 1
ATOM 767 C CA . SER A 1 98 ? -10.696 -10.204 5.373 1.00 92.56 98 SER A CA 1
ATOM 768 C C . SER A 1 98 ? -11.832 -9.511 6.141 1.00 92.56 98 SER A C 1
ATOM 770 O O . SER A 1 98 ? -12.760 -10.183 6.579 1.00 92.56 98 SER A O 1
ATOM 772 N N . ARG A 1 99 ? -11.762 -8.187 6.317 1.00 92.69 99 ARG A N 1
ATOM 773 C CA . ARG A 1 99 ? -12.748 -7.336 7.005 1.00 92.69 99 ARG A CA 1
ATOM 774 C C . ARG A 1 99 ? -13.454 -6.352 6.071 1.00 92.69 99 ARG A C 1
ATOM 776 O O . ARG A 1 99 ? -14.277 -5.572 6.531 1.00 92.69 99 ARG A O 1
ATOM 783 N N . THR A 1 100 ? -13.120 -6.373 4.788 1.00 94.31 100 THR A N 1
ATOM 784 C CA . THR A 1 100 ? -13.689 -5.497 3.759 1.00 94.31 100 THR A CA 1
ATOM 785 C C . THR A 1 100 ? -14.695 -6.290 2.926 1.00 94.31 100 THR A C 1
ATOM 787 O O . 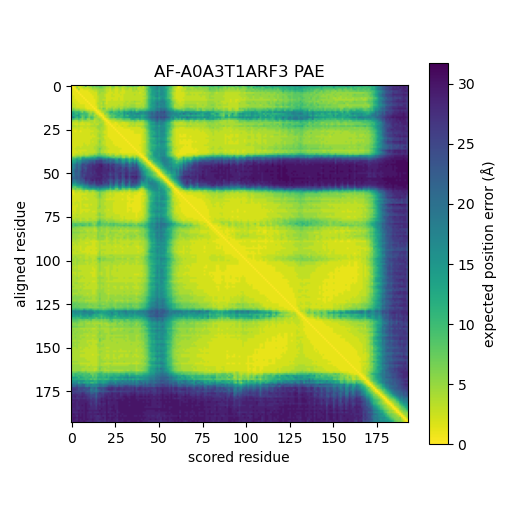THR A 1 100 ? -14.578 -7.510 2.822 1.00 94.31 100 THR A O 1
ATOM 790 N N . ASP A 1 101 ? -15.698 -5.651 2.327 1.00 94.38 101 ASP A N 1
ATOM 791 C CA . ASP A 1 101 ? -16.611 -6.340 1.415 1.00 94.38 101 ASP A CA 1
ATOM 792 C C . ASP A 1 101 ? -15.942 -6.640 0.058 1.00 94.38 101 ASP A C 1
ATOM 794 O O . ASP A 1 101 ? -14.934 -6.047 -0.336 1.00 94.38 101 ASP A O 1
ATOM 798 N N . ARG A 1 102 ? -16.520 -7.587 -0.680 1.00 95.69 102 ARG A N 1
ATOM 799 C CA . ARG A 1 102 ? -15.989 -8.057 -1.964 1.00 95.69 102 ARG A CA 1
ATOM 800 C C . ARG A 1 102 ? -15.927 -6.973 -3.039 1.00 95.69 102 ARG A C 1
ATOM 802 O O . ARG A 1 102 ? -14.973 -6.953 -3.814 1.00 95.69 102 ARG A O 1
ATOM 809 N N . ALA A 1 103 ? -16.924 -6.093 -3.107 1.00 95.75 103 ALA A N 1
ATOM 810 C CA . ALA A 1 103 ? -16.973 -5.060 -4.136 1.00 95.75 103 ALA A CA 1
ATOM 811 C C . ALA A 1 103 ? -15.858 -4.030 -3.918 1.00 95.75 103 ALA A C 1
ATOM 813 O O . ALA A 1 103 ? -15.170 -3.652 -4.866 1.00 95.75 103 ALA A O 1
ATOM 814 N N . THR A 1 104 ? -15.618 -3.644 -2.665 1.00 96.44 104 THR A N 1
ATOM 815 C CA . THR A 1 104 ? -14.501 -2.768 -2.298 1.00 96.44 104 THR A CA 1
ATOM 816 C C . THR A 1 104 ? -13.147 -3.428 -2.576 1.00 96.44 104 THR A C 1
ATOM 818 O O . THR A 1 104 ? -12.286 -2.795 -3.188 1.00 96.44 104 THR A O 1
ATOM 821 N N . ARG A 1 105 ? -12.960 -4.713 -2.224 1.00 96.62 105 ARG A N 1
ATOM 822 C CA . ARG A 1 105 ? -11.723 -5.452 -2.559 1.00 96.62 105 ARG A CA 1
ATOM 823 C C . ARG A 1 105 ? -11.432 -5.441 -4.058 1.00 96.62 105 ARG A C 1
ATOM 825 O O . ARG A 1 105 ? -10.313 -5.122 -4.455 1.00 96.62 105 ARG A O 1
ATOM 832 N N . LEU A 1 106 ? -12.432 -5.761 -4.883 1.00 97.06 106 LEU A N 1
ATOM 833 C CA . LEU A 1 106 ? -12.293 -5.762 -6.341 1.00 97.06 106 LEU A CA 1
ATOM 834 C C . LEU A 1 106 ? -11.913 -4.381 -6.871 1.00 97.06 106 LEU A C 1
ATOM 836 O O . LEU A 1 106 ? -10.976 -4.276 -7.656 1.00 97.06 106 LEU A O 1
ATOM 840 N N . ARG A 1 107 ? -12.567 -3.321 -6.385 1.00 97.25 107 ARG A N 1
ATOM 841 C CA . ARG A 1 107 ? -12.267 -1.950 -6.810 1.00 97.25 107 ARG A CA 1
ATOM 842 C C . ARG A 1 107 ? -10.821 -1.552 -6.500 1.00 97.25 107 ARG A C 1
ATOM 844 O O . ARG A 1 107 ? -10.156 -0.968 -7.351 1.00 97.25 107 ARG A O 1
ATOM 851 N N . ILE A 1 108 ? -10.319 -1.907 -5.315 1.00 97.25 108 ILE A N 1
ATOM 852 C CA . ILE A 1 108 ? -8.926 -1.649 -4.917 1.00 97.25 108 ILE A CA 1
ATOM 853 C C . ILE A 1 108 ? -7.944 -2.453 -5.777 1.00 97.25 108 ILE A C 1
ATOM 855 O O . ILE A 1 108 ? -6.962 -1.893 -6.263 1.00 97.25 108 ILE A O 1
ATOM 859 N N . LEU A 1 109 ? -8.212 -3.743 -6.007 1.00 97.62 109 LEU A N 1
ATOM 860 C CA . LEU A 1 109 ? -7.370 -4.597 -6.852 1.00 97.62 109 LEU A CA 1
ATOM 861 C C . LEU A 1 109 ? -7.304 -4.093 -8.300 1.00 97.62 109 LEU A C 1
ATOM 863 O O . LEU A 1 109 ? -6.224 -4.022 -8.883 1.00 97.62 109 LEU A O 1
ATOM 867 N N . GLU A 1 110 ? -8.441 -3.710 -8.878 1.00 98.00 110 GLU A N 1
ATOM 868 C CA . GLU A 1 110 ? -8.525 -3.192 -10.245 1.00 98.00 110 GLU A CA 1
ATOM 869 C C . GLU A 1 110 ? -7.838 -1.828 -10.382 1.00 98.00 110 GLU A C 1
ATOM 871 O O . GLU A 1 110 ? -7.103 -1.603 -11.347 1.00 98.00 110 GLU A O 1
ATOM 876 N N . GLY A 1 111 ? -8.022 -0.940 -9.400 1.00 97.75 111 GLY A N 1
ATOM 877 C CA . GLY A 1 111 ? -7.330 0.347 -9.336 1.00 97.75 111 GLY A CA 1
ATOM 878 C C . GLY A 1 111 ? -5.813 0.185 -9.229 1.00 97.75 111 GLY A C 1
ATOM 879 O O . GLY A 1 111 ? -5.065 0.832 -9.966 1.00 97.75 111 GLY A O 1
ATOM 880 N N . ARG A 1 112 ? -5.353 -0.741 -8.377 1.00 98.00 112 ARG A N 1
ATOM 881 C CA . ARG A 1 112 ? -3.936 -1.104 -8.262 1.00 98.00 112 ARG A CA 1
ATOM 882 C C . ARG A 1 112 ? -3.392 -1.653 -9.578 1.00 98.00 112 ARG A C 1
ATOM 884 O O . ARG A 1 112 ? -2.344 -1.196 -10.026 1.00 98.00 112 ARG A O 1
ATOM 891 N N . ARG A 1 113 ? -4.106 -2.583 -10.220 1.00 98.38 113 ARG A N 1
ATOM 892 C CA . ARG A 1 113 ? -3.684 -3.166 -11.502 1.00 98.38 113 ARG A CA 1
ATOM 893 C C . ARG A 1 113 ? -3.477 -2.083 -12.555 1.00 98.38 113 ARG A C 1
ATOM 895 O O . ARG A 1 113 ? -2.405 -2.044 -13.147 1.00 98.38 113 ARG A O 1
ATOM 902 N N . ARG A 1 114 ? -4.427 -1.152 -12.698 1.00 97.94 114 ARG A N 1
ATOM 903 C CA . ARG A 1 114 ? -4.309 -0.028 -13.640 1.00 97.94 114 ARG A CA 1
ATOM 904 C C . ARG A 1 114 ? -3.049 0.808 -13.388 1.00 97.94 114 ARG A C 1
ATOM 906 O O . ARG A 1 114 ? -2.290 1.060 -14.315 1.00 97.94 114 ARG A O 1
ATOM 913 N N . ARG A 1 115 ? -2.777 1.179 -12.131 1.00 97.38 115 ARG A N 1
ATOM 914 C CA . ARG A 1 115 ? -1.566 1.940 -11.756 1.00 97.38 115 ARG A CA 1
ATOM 915 C C . ARG A 1 115 ? -0.270 1.208 -12.109 1.00 97.38 115 ARG A C 1
ATOM 917 O O . ARG A 1 115 ? 0.710 1.839 -12.502 1.00 97.38 115 ARG A O 1
ATOM 924 N N . VAL A 1 116 ? -0.233 -0.108 -11.914 1.00 98.06 116 VAL A N 1
ATOM 925 C CA . VAL A 1 116 ? 0.953 -0.921 -12.218 1.00 98.06 116 VAL A CA 1
ATOM 926 C C . VAL A 1 116 ? 1.104 -1.110 -13.730 1.00 98.06 116 VAL A C 1
ATOM 928 O O . VAL A 1 116 ? 2.220 -1.036 -14.232 1.00 98.06 116 VAL A O 1
ATOM 931 N N . GLU A 1 117 ? 0.007 -1.282 -14.469 1.00 98.31 117 GLU A N 1
ATOM 932 C CA . GLU A 1 117 ? 0.005 -1.341 -15.937 1.00 98.31 117 GLU A CA 1
ATOM 933 C C . GLU A 1 117 ? 0.512 -0.038 -16.567 1.00 98.31 117 GLU A C 1
ATOM 935 O O . GLU A 1 117 ? 1.370 -0.094 -17.445 1.00 98.31 117 GLU A O 1
ATOM 940 N N . GLU A 1 118 ? 0.056 1.120 -16.079 1.00 97.81 118 GLU A N 1
ATOM 941 C CA . GLU A 1 118 ? 0.543 2.442 -16.503 1.00 97.81 118 GLU A CA 1
ATOM 942 C C . GLU A 1 118 ? 2.055 2.582 -16.263 1.00 97.81 118 GLU A C 1
ATOM 944 O O . GLU A 1 118 ? 2.803 2.995 -17.150 1.00 97.81 118 GLU A O 1
ATOM 949 N N . ARG A 1 119 ? 2.533 2.181 -15.076 1.00 97.00 119 ARG A N 1
ATOM 950 C CA . ARG A 1 119 ? 3.965 2.208 -14.734 1.00 97.00 119 ARG A CA 1
ATOM 951 C C . ARG A 1 119 ? 4.785 1.271 -15.622 1.00 97.00 119 ARG A C 1
ATOM 953 O O . ARG A 1 119 ? 5.858 1.649 -16.085 1.00 97.00 119 ARG A O 1
ATOM 960 N N . ARG A 1 120 ? 4.276 0.059 -15.862 1.00 97.94 120 ARG A N 1
ATOM 961 C CA . ARG A 1 120 ? 4.885 -0.947 -16.741 1.00 97.94 120 ARG A CA 1
ATOM 962 C C . ARG A 1 120 ? 5.048 -0.401 -18.154 1.00 97.94 120 ARG A C 1
ATOM 964 O O . ARG A 1 120 ? 6.117 -0.556 -18.733 1.00 97.94 120 ARG A O 1
ATOM 971 N N . GLU A 1 121 ? 4.012 0.235 -18.691 1.00 97.88 121 GLU A N 1
ATOM 972 C CA . GLU A 1 121 ? 4.057 0.791 -20.042 1.00 97.88 121 GLU A CA 1
ATOM 973 C C . GLU A 1 121 ? 5.057 1.945 -20.144 1.00 97.88 121 GLU A C 1
ATOM 975 O O . GLU A 1 121 ? 5.919 1.932 -21.019 1.00 97.88 121 GLU A O 1
ATOM 980 N N . GLY A 1 122 ? 5.058 2.858 -19.167 1.00 95.69 122 GLY A N 1
ATOM 981 C CA . GLY A 1 122 ? 6.066 3.917 -19.098 1.00 95.69 122 GLY A CA 1
ATOM 982 C C . GLY A 1 122 ? 7.504 3.379 -19.077 1.00 95.69 122 GLY A C 1
ATOM 983 O O . GLY A 1 122 ? 8.369 3.899 -19.781 1.00 95.69 122 GLY A O 1
ATOM 984 N N . LEU A 1 123 ? 7.770 2.299 -18.333 1.00 95.06 123 LEU A N 1
ATOM 985 C CA . LEU A 1 123 ? 9.087 1.648 -18.315 1.00 95.06 123 LEU A CA 1
ATOM 986 C C . LEU A 1 123 ? 9.454 1.016 -19.664 1.00 95.06 123 LEU A C 1
ATOM 988 O O . LEU A 1 123 ? 10.605 1.132 -20.091 1.00 95.06 123 LEU A O 1
ATOM 992 N N . ARG A 1 124 ? 8.498 0.391 -20.364 1.00 96.12 124 ARG A N 1
ATOM 993 C CA . ARG A 1 124 ? 8.737 -0.149 -21.713 1.00 96.12 124 ARG A CA 1
ATOM 994 C C . ARG A 1 124 ? 9.088 0.945 -22.707 1.00 96.12 124 ARG A C 1
ATOM 996 O O . ARG A 1 124 ? 10.042 0.782 -23.464 1.00 96.12 124 ARG A O 1
ATOM 1003 N N . GLU A 1 125 ? 8.385 2.072 -22.671 1.00 94.69 125 GLU A N 1
ATOM 1004 C CA . GLU A 1 125 ? 8.700 3.213 -23.532 1.00 94.69 125 GLU A CA 1
ATOM 1005 C C . GLU A 1 125 ? 10.076 3.824 -23.233 1.00 94.69 125 GLU A C 1
ATOM 1007 O O . GLU A 1 125 ? 10.764 4.286 -24.146 1.00 94.69 125 GLU A O 1
ATOM 1012 N N . VAL A 1 126 ? 10.475 3.881 -21.957 1.00 89.94 126 VAL A N 1
ATOM 1013 C CA . VAL A 1 126 ? 11.810 4.355 -21.558 1.00 89.94 126 VAL A CA 1
ATOM 1014 C C . VAL A 1 126 ? 12.879 3.423 -22.116 1.00 89.94 126 VAL A C 1
ATOM 1016 O O . VAL A 1 126 ? 13.807 3.893 -22.772 1.00 89.94 126 VAL A O 1
ATOM 1019 N N . LEU A 1 127 ? 12.720 2.112 -21.929 1.00 93.00 127 LEU A N 1
ATOM 1020 C CA . LEU A 1 127 ? 13.651 1.115 -22.453 1.00 93.00 127 LEU A CA 1
ATOM 1021 C C . LEU A 1 127 ? 13.746 1.173 -23.982 1.00 93.00 127 LEU A C 1
ATOM 1023 O O . LEU A 1 127 ? 14.851 1.207 -24.513 1.00 93.00 127 LEU A O 1
ATOM 1027 N N . ALA A 1 128 ? 12.616 1.269 -24.686 1.00 92.19 128 ALA A N 1
ATOM 1028 C CA . ALA A 1 128 ? 12.594 1.336 -26.146 1.00 92.19 128 ALA A CA 1
ATOM 1029 C C . ALA A 1 128 ? 13.310 2.579 -26.706 1.00 92.19 128 ALA A C 1
ATOM 1031 O O . ALA A 1 128 ? 13.925 2.510 -27.765 1.00 92.19 128 ALA A O 1
ATOM 1032 N N . ARG A 1 129 ? 13.241 3.721 -26.005 1.00 90.06 129 ARG A N 1
ATOM 1033 C CA . ARG A 1 129 ? 13.835 4.994 -26.460 1.00 90.06 129 ARG A CA 1
ATOM 1034 C C . ARG A 1 129 ? 15.274 5.218 -26.006 1.00 90.06 129 ARG A C 1
ATOM 1036 O O . ARG A 1 129 ? 15.996 5.978 -26.649 1.00 90.06 129 ARG A O 1
ATOM 1043 N N . ALA A 1 130 ? 15.661 4.650 -24.867 1.00 85.81 130 ALA A N 1
ATOM 1044 C CA . ALA A 1 130 ? 16.908 4.986 -24.184 1.00 85.81 130 ALA A CA 1
ATOM 1045 C C . ALA A 1 130 ? 17.911 3.827 -24.110 1.00 85.81 130 ALA A C 1
ATOM 1047 O O . ALA A 1 130 ? 18.996 4.043 -23.577 1.00 85.81 130 ALA A O 1
ATOM 1048 N N . ALA A 1 131 ? 17.597 2.641 -24.651 1.00 78.81 131 ALA A N 1
ATOM 1049 C CA . ALA A 1 131 ? 18.475 1.466 -24.589 1.00 78.81 131 ALA A CA 1
ATOM 1050 C C . ALA A 1 131 ? 19.923 1.762 -25.018 1.00 78.81 131 ALA A C 1
ATOM 1052 O O . ALA A 1 131 ? 20.845 1.392 -24.301 1.00 78.81 131 ALA A O 1
ATOM 1053 N N . ASP A 1 132 ? 20.115 2.500 -26.114 1.00 84.00 132 ASP A N 1
ATOM 1054 C CA . ASP A 1 132 ? 21.451 2.809 -26.648 1.00 84.00 132 ASP A CA 1
ATOM 1055 C C . ASP A 1 132 ? 22.143 3.994 -25.948 1.00 84.00 132 ASP A C 1
ATOM 1057 O O . ASP A 1 132 ? 23.296 4.310 -26.238 1.00 84.00 132 ASP A O 1
ATOM 1061 N N . ARG A 1 133 ? 21.435 4.701 -25.055 1.00 89.44 133 ARG A N 1
ATOM 1062 C CA . ARG A 1 133 ? 21.924 5.913 -24.369 1.00 89.44 133 ARG A CA 1
ATOM 1063 C C . ARG A 1 133 ? 22.279 5.679 -22.904 1.00 89.44 133 ARG A C 1
ATOM 1065 O O . ARG A 1 133 ? 22.952 6.519 -22.311 1.00 89.44 133 ARG A O 1
ATOM 1072 N N . LEU A 1 134 ? 21.775 4.603 -22.309 1.00 90.44 134 LEU A N 1
ATOM 1073 C CA . LEU A 1 134 ? 22.012 4.252 -20.914 1.00 90.44 134 LEU A CA 1
ATOM 1074 C C . LEU A 1 134 ? 23.229 3.333 -20.803 1.00 90.44 134 LEU A C 1
ATOM 1076 O O . LEU A 1 134 ? 23.467 2.493 -21.668 1.00 90.44 134 LEU A O 1
ATOM 1080 N N . ASP A 1 135 ? 23.983 3.464 -19.714 1.00 94.69 135 ASP A N 1
ATOM 1081 C CA . ASP A 1 135 ? 24.997 2.470 -19.379 1.00 94.69 135 ASP A CA 1
ATOM 1082 C C . ASP A 1 135 ? 24.345 1.138 -18.967 1.00 94.69 135 ASP A C 1
ATOM 1084 O O . ASP A 1 135 ? 23.161 1.071 -18.615 1.00 94.69 135 ASP A O 1
ATOM 1088 N N . ALA A 1 136 ? 25.143 0.070 -18.980 1.00 93.06 136 ALA A N 1
ATOM 1089 C CA . ALA A 1 136 ? 24.668 -1.282 -18.714 1.00 93.06 136 ALA A CA 1
ATOM 1090 C C . ALA A 1 136 ? 23.985 -1.429 -17.342 1.00 93.06 136 ALA A C 1
ATOM 1092 O O . ALA A 1 136 ? 22.950 -2.085 -17.251 1.00 93.06 136 ALA A O 1
ATOM 1093 N N . TYR A 1 137 ? 24.506 -0.804 -16.282 1.00 96.19 137 TYR A N 1
ATOM 1094 C CA . TYR A 1 137 ? 23.928 -0.948 -14.943 1.00 96.19 137 TYR A CA 1
ATOM 1095 C C . TYR A 1 137 ? 22.618 -0.176 -14.802 1.00 96.19 137 TYR A C 1
ATOM 1097 O O . TYR A 1 137 ? 21.667 -0.681 -14.200 1.00 96.19 137 TYR A O 1
ATOM 1105 N N . THR A 1 138 ? 22.527 1.015 -15.395 1.00 93.75 138 THR A N 1
ATOM 1106 C CA . THR A 1 138 ? 21.262 1.759 -15.429 1.00 93.75 138 THR A CA 1
ATOM 1107 C C . THR A 1 138 ? 20.203 1.008 -16.234 1.00 93.75 138 THR A C 1
ATOM 1109 O O . THR A 1 138 ? 19.048 0.940 -15.808 1.00 93.75 138 THR A O 1
ATOM 1112 N N . LEU A 1 139 ? 20.581 0.394 -17.360 1.00 93.62 139 LEU A N 1
ATOM 1113 C CA . LEU A 1 139 ? 19.676 -0.426 -18.164 1.00 93.62 139 LEU A CA 1
ATOM 1114 C C . LEU A 1 139 ? 19.145 -1.633 -17.376 1.00 93.62 139 LEU A C 1
ATOM 1116 O O . LEU A 1 139 ? 17.937 -1.877 -17.374 1.00 93.62 139 LEU A O 1
ATOM 1120 N N . GLU A 1 140 ? 20.018 -2.345 -16.660 1.00 95.62 140 GLU A N 1
ATOM 1121 C CA . GLU A 1 140 ? 19.623 -3.460 -15.790 1.00 95.62 140 GLU A CA 1
ATOM 1122 C C . GLU A 1 140 ? 18.677 -3.018 -14.665 1.00 95.62 140 GLU A C 1
ATOM 1124 O O . GLU A 1 140 ? 17.694 -3.703 -14.375 1.00 95.62 140 GLU A O 1
ATOM 1129 N N . LEU A 1 141 ? 18.889 -1.836 -14.077 1.00 94.75 141 LEU A N 1
ATOM 1130 C CA . LEU A 1 141 ? 17.973 -1.296 -13.071 1.00 94.75 141 LEU A CA 1
ATOM 1131 C C . LEU A 1 141 ? 16.567 -1.040 -13.644 1.00 94.75 141 LEU A C 1
ATOM 1133 O O . LEU A 1 141 ? 15.569 -1.364 -12.993 1.00 94.75 141 LEU A O 1
ATOM 1137 N N . GLN A 1 142 ? 16.472 -0.500 -14.865 1.00 94.56 142 GLN A N 1
ATOM 1138 C CA . GLN A 1 142 ? 15.182 -0.297 -15.537 1.00 94.56 142 GLN A CA 1
ATOM 1139 C C . GLN A 1 142 ? 14.500 -1.631 -15.879 1.00 94.56 142 GLN A C 1
ATOM 1141 O O . GLN A 1 142 ? 13.298 -1.778 -15.648 1.00 94.56 142 GLN A O 1
ATOM 1146 N N . ARG A 1 143 ? 15.261 -2.626 -16.363 1.00 95.50 143 ARG A N 1
ATOM 1147 C CA . ARG A 1 143 ? 14.764 -3.989 -16.633 1.00 95.50 143 ARG A CA 1
ATOM 1148 C C . ARG A 1 143 ? 14.207 -4.646 -15.374 1.00 95.50 143 ARG A C 1
ATOM 1150 O O . ARG A 1 143 ? 13.077 -5.123 -15.386 1.00 95.50 143 ARG A O 1
ATOM 1157 N N . HIS A 1 144 ? 14.931 -4.568 -14.260 1.00 97.31 144 HIS A N 1
ATOM 1158 C CA . HIS A 1 144 ? 14.457 -5.087 -12.979 1.00 97.31 144 HIS A CA 1
ATOM 1159 C C . HIS A 1 144 ? 13.142 -4.421 -12.526 1.00 97.31 144 HIS A C 1
ATOM 1161 O O . HIS A 1 144 ? 12.239 -5.092 -12.015 1.00 97.31 144 HIS A O 1
ATOM 1167 N N . GLY A 1 145 ? 13.006 -3.106 -12.733 1.00 95.94 145 GLY A N 1
ATOM 1168 C CA . GLY A 1 145 ? 11.763 -2.378 -12.469 1.00 95.94 145 GLY A CA 1
ATOM 1169 C C . GLY A 1 145 ? 10.595 -2.853 -13.341 1.00 95.94 145 GLY A C 1
ATOM 1170 O O . GLY A 1 145 ? 9.482 -3.031 -12.835 1.00 95.94 145 GLY A O 1
ATOM 1171 N N . LEU A 1 146 ? 10.846 -3.101 -14.630 1.00 97.44 146 LEU A N 1
ATOM 1172 C CA . LEU A 1 146 ? 9.847 -3.630 -15.559 1.00 97.44 146 LEU A CA 1
ATOM 1173 C C . LEU A 1 146 ? 9.391 -5.032 -15.136 1.00 97.44 146 LEU A C 1
ATOM 1175 O O . LEU A 1 146 ? 8.190 -5.264 -14.992 1.00 97.44 146 LEU A O 1
ATOM 1179 N N . ASP A 1 147 ? 10.336 -5.924 -14.841 1.00 98.19 147 ASP A N 1
ATOM 1180 C CA . ASP A 1 147 ? 10.059 -7.286 -14.380 1.00 98.19 147 ASP A CA 1
ATOM 1181 C C . ASP A 1 147 ? 9.218 -7.303 -13.097 1.00 98.19 147 ASP A C 1
ATOM 1183 O O . ASP A 1 147 ? 8.322 -8.137 -12.928 1.00 98.19 147 ASP A O 1
ATOM 1187 N N . ALA A 1 148 ? 9.496 -6.380 -12.169 1.00 97.25 148 ALA A N 1
ATOM 1188 C CA . ALA A 1 148 ? 8.714 -6.227 -10.949 1.00 97.25 148 ALA A CA 1
ATOM 1189 C C . ALA A 1 148 ? 7.261 -5.837 -11.259 1.00 97.25 148 ALA A C 1
ATOM 1191 O O . ALA A 1 148 ? 6.343 -6.463 -10.724 1.00 97.25 148 ALA A O 1
ATOM 1192 N N . CYS A 1 149 ? 7.048 -4.875 -12.163 1.00 98.06 149 CYS A N 1
ATOM 1193 C CA . CYS A 1 149 ? 5.706 -4.470 -12.581 1.00 98.06 149 CYS A CA 1
ATOM 1194 C C . CYS A 1 149 ? 4.968 -5.612 -13.294 1.00 98.06 149 CYS A C 1
ATOM 1196 O O . CYS A 1 149 ? 3.797 -5.857 -13.022 1.00 98.06 149 CYS A O 1
ATOM 1198 N N . GLU A 1 150 ? 5.638 -6.354 -14.177 1.00 98.12 150 GLU A N 1
ATOM 1199 C CA . GLU A 1 150 ? 5.034 -7.487 -14.883 1.00 98.12 150 GLU A CA 1
ATOM 1200 C C . GLU A 1 150 ? 4.607 -8.617 -13.945 1.00 98.12 150 GLU A C 1
ATOM 1202 O O . GLU A 1 150 ? 3.502 -9.150 -14.082 1.00 98.12 150 GLU A O 1
ATOM 1207 N N . ARG A 1 151 ? 5.459 -8.973 -12.976 1.00 98.38 151 ARG A N 1
ATOM 1208 C CA . ARG A 1 151 ? 5.112 -9.950 -11.934 1.00 98.38 151 ARG A CA 1
ATOM 1209 C C . ARG A 1 151 ? 3.909 -9.490 -11.120 1.00 98.38 151 ARG A C 1
ATOM 1211 O O . ARG A 1 151 ? 3.026 -10.298 -10.839 1.00 98.38 151 ARG A O 1
ATOM 1218 N N . GLU A 1 152 ? 3.870 -8.213 -10.753 1.00 97.69 152 GLU A N 1
ATOM 1219 C CA . GLU A 1 152 ? 2.772 -7.660 -9.968 1.00 97.69 152 GLU A CA 1
ATOM 1220 C C . GLU A 1 152 ? 1.450 -7.639 -10.752 1.00 97.69 152 GLU A C 1
ATOM 1222 O O . GLU A 1 152 ? 0.432 -8.044 -10.195 1.00 97.69 152 GLU A O 1
ATOM 1227 N N . VAL A 1 153 ? 1.449 -7.268 -12.041 1.00 98.44 153 VAL A N 1
ATOM 1228 C CA . VAL A 1 153 ? 0.237 -7.334 -12.882 1.00 98.44 153 VAL A CA 1
ATOM 1229 C C . VAL A 1 153 ? -0.325 -8.753 -12.918 1.00 98.44 153 VAL A C 1
ATOM 1231 O O . VAL A 1 153 ? -1.500 -8.933 -12.606 1.00 98.44 153 VAL A O 1
ATOM 1234 N N . ARG A 1 154 ? 0.507 -9.764 -13.209 1.00 98.12 154 ARG A N 1
ATOM 1235 C CA . ARG A 1 154 ? 0.056 -11.169 -13.238 1.00 98.12 154 ARG A CA 1
ATOM 1236 C C . ARG A 1 154 ? -0.550 -11.597 -11.902 1.00 98.12 154 ARG A C 1
ATOM 1238 O O . ARG A 1 154 ? -1.630 -12.178 -11.857 1.00 98.12 154 ARG A O 1
A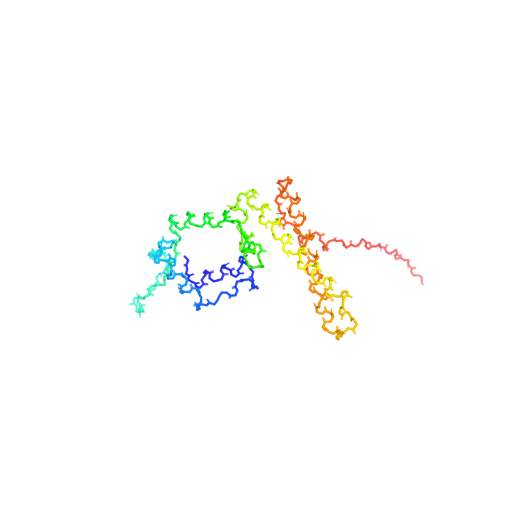TOM 1245 N N . TRP A 1 155 ? 0.117 -11.254 -10.801 1.00 97.38 155 TRP A N 1
ATOM 1246 C CA . TRP A 1 155 ? -0.377 -11.550 -9.457 1.00 97.38 155 TRP A CA 1
ATOM 1247 C C . TRP A 1 155 ? -1.728 -10.878 -9.157 1.00 97.38 155 TRP A C 1
ATOM 1249 O O . TRP A 1 155 ? -2.613 -11.507 -8.571 1.00 97.38 155 TRP A O 1
ATOM 1259 N N . LEU A 1 156 ? -1.915 -9.622 -9.571 1.00 97.88 156 LEU A N 1
ATOM 1260 C CA . LEU A 1 156 ? -3.177 -8.898 -9.405 1.00 97.88 156 LEU A CA 1
ATOM 1261 C C . LEU A 1 156 ? -4.297 -9.501 -10.256 1.00 97.88 156 LEU A C 1
ATOM 1263 O O . LEU A 1 156 ? -5.419 -9.631 -9.774 1.00 97.88 156 LEU A O 1
ATOM 1267 N N . GLU A 1 157 ? -4.011 -9.904 -11.491 1.00 98.00 157 GLU A N 1
ATOM 1268 C CA . GLU A 1 157 ? -4.983 -10.556 -12.375 1.00 98.00 157 GLU A CA 1
ATOM 1269 C C . GLU A 1 157 ? -5.467 -11.896 -11.816 1.00 98.00 157 GLU A C 1
ATOM 1271 O O . GLU A 1 157 ? -6.674 -12.162 -11.797 1.00 98.00 157 GLU A O 1
ATOM 1276 N N . GLU A 1 158 ? -4.554 -12.712 -11.287 1.00 96.50 158 GLU A N 1
ATOM 1277 C CA . GLU A 1 158 ? -4.899 -13.950 -10.586 1.00 96.50 158 GLU A CA 1
ATOM 1278 C C . GLU A 1 158 ? -5.787 -13.674 -9.365 1.00 96.50 158 GLU A C 1
ATOM 1280 O O . GLU A 1 158 ? -6.799 -14.348 -9.158 1.00 96.50 158 GLU A O 1
ATOM 1285 N N . LEU A 1 159 ? -5.440 -12.670 -8.553 1.00 96.31 159 LEU A N 1
ATOM 1286 C CA . LEU A 1 159 ? -6.236 -12.288 -7.385 1.00 96.31 159 LEU A CA 1
ATOM 1287 C C . LEU A 1 159 ? -7.632 -11.799 -7.764 1.00 96.31 159 LEU A C 1
ATOM 1289 O O . LEU A 1 159 ? -8.604 -12.231 -7.150 1.00 96.31 159 LEU A O 1
ATOM 1293 N N . ILE A 1 160 ? -7.746 -10.943 -8.780 1.00 96.94 160 ILE A N 1
ATOM 1294 C CA . ILE A 1 160 ? -9.034 -10.452 -9.286 1.00 96.94 160 ILE A CA 1
ATOM 1295 C C . ILE A 1 160 ? -9.879 -11.624 -9.787 1.00 96.94 160 ILE A C 1
ATOM 1297 O O . ILE A 1 160 ? -11.066 -11.705 -9.475 1.00 96.94 160 ILE A O 1
ATOM 1301 N N . THR A 1 161 ? -9.279 -12.559 -10.522 1.00 96.88 161 THR A N 1
ATOM 1302 C CA . THR A 1 161 ? -9.970 -13.750 -11.038 1.00 96.88 161 THR A CA 1
ATOM 1303 C C . THR A 1 161 ? -10.493 -14.633 -9.904 1.00 96.88 161 THR A C 1
ATOM 1305 O O . THR A 1 161 ? -11.662 -15.031 -9.907 1.00 96.88 161 THR A O 1
ATOM 1308 N N . ASN A 1 162 ? -9.665 -14.888 -8.889 1.00 94.88 162 ASN A N 1
ATOM 1309 C CA . ASN A 1 162 ? -10.052 -15.642 -7.697 1.00 94.88 162 ASN A CA 1
ATOM 1310 C C . ASN A 1 162 ? -11.185 -14.946 -6.930 1.00 94.88 162 ASN A C 1
ATOM 1312 O O . ASN A 1 162 ? -12.209 -15.565 -6.629 1.00 94.88 162 ASN A O 1
ATOM 1316 N N . GLU A 1 163 ? -11.055 -13.639 -6.705 1.00 95.44 163 GLU A N 1
ATOM 1317 C CA . GLU A 1 163 ? -12.052 -12.827 -6.013 1.00 95.44 163 GLU A CA 1
ATOM 1318 C C . GLU A 1 163 ? -13.381 -12.793 -6.787 1.00 95.44 163 GLU A C 1
ATOM 1320 O O . GLU A 1 163 ? -14.444 -12.925 -6.185 1.00 95.44 163 GLU A O 1
ATOM 1325 N N . ARG A 1 164 ? -13.363 -12.717 -8.127 1.00 95.62 164 ARG A N 1
ATOM 1326 C CA . ARG A 1 164 ? -14.550 -12.830 -9.006 1.00 95.62 164 ARG A CA 1
ATOM 1327 C C . ARG A 1 164 ? -15.175 -14.229 -9.026 1.00 95.62 164 ARG A C 1
ATOM 1329 O O . ARG A 1 164 ? -16.380 -14.351 -9.232 1.00 95.62 164 ARG A O 1
ATOM 1336 N N . SER A 1 165 ? -14.400 -15.253 -8.700 1.00 94.12 165 SER A N 1
ATOM 1337 C CA . SER A 1 165 ? -14.879 -16.634 -8.560 1.00 94.12 165 SER A CA 1
ATOM 1338 C C . SER A 1 165 ? -15.338 -16.971 -7.133 1.00 94.12 165 SER A C 1
ATOM 1340 O O . SER A 1 165 ? -15.765 -18.091 -6.873 1.00 94.12 165 SER A O 1
ATOM 1342 N N . GLY A 1 166 ? -15.235 -16.027 -6.187 1.00 89.56 166 GLY A N 1
ATOM 1343 C CA . GLY A 1 166 ? -15.564 -16.251 -4.774 1.00 89.56 166 GLY A CA 1
ATOM 1344 C C . GLY A 1 166 ? -14.529 -17.096 -4.022 1.00 89.56 166 GLY A C 1
ATOM 1345 O O . GLY A 1 166 ? -14.787 -17.541 -2.906 1.00 89.56 166 GLY A O 1
ATOM 1346 N N . ARG A 1 167 ? -13.350 -17.322 -4.614 1.00 86.25 167 ARG A N 1
ATOM 1347 C CA . ARG A 1 167 ? -12.257 -18.087 -4.016 1.00 86.25 167 ARG A CA 1
ATOM 1348 C C . ARG A 1 167 ? -11.304 -17.134 -3.299 1.00 86.25 167 ARG A C 1
ATOM 1350 O O . ARG A 1 167 ? -10.652 -16.311 -3.931 1.00 86.25 167 ARG A O 1
ATOM 1357 N N . ALA A 1 168 ? -11.182 -17.274 -1.983 1.00 76.75 168 ALA A N 1
ATOM 1358 C CA . ALA A 1 168 ? -10.146 -16.569 -1.234 1.00 76.75 168 ALA A CA 1
ATOM 1359 C C . ALA A 1 168 ? -8.749 -17.148 -1.558 1.00 76.75 168 ALA A C 1
ATOM 1361 O O . ALA A 1 168 ? -8.638 -18.349 -1.834 1.00 76.75 168 ALA A O 1
ATOM 1362 N N . PRO A 1 169 ? -7.672 -16.339 -1.504 1.00 78.50 169 PRO A N 1
ATOM 1363 C CA . PRO A 1 169 ? -6.312 -16.843 -1.674 1.00 78.50 169 PRO A CA 1
ATOM 1364 C C . PRO A 1 169 ? -6.004 -17.936 -0.638 1.00 78.50 169 PRO A C 1
ATOM 1366 O O . PRO A 1 169 ? -6.171 -17.741 0.568 1.00 78.50 169 PRO A O 1
ATOM 1369 N N . SER A 1 170 ? -5.569 -19.107 -1.118 1.00 74.06 170 SER A N 1
ATOM 1370 C CA . SER A 1 170 ? -5.232 -20.252 -0.266 1.00 74.06 170 SER A CA 1
ATOM 1371 C C . SER A 1 170 ? -3.950 -19.985 0.524 1.00 74.06 170 SER A C 1
ATOM 1373 O O . SER A 1 170 ? -2.955 -19.515 -0.029 1.00 74.06 170 SER A O 1
ATOM 1375 N N . ARG A 1 171 ? -3.947 -20.348 1.813 1.00 67.00 171 ARG A N 1
ATOM 1376 C CA . ARG A 1 171 ? -2.750 -20.282 2.671 1.00 67.00 171 ARG A CA 1
ATOM 1377 C C . ARG A 1 171 ? -1.664 -21.281 2.249 1.00 67.00 171 ARG A C 1
ATOM 1379 O O . ARG A 1 171 ? -0.515 -21.117 2.637 1.00 67.00 171 ARG A O 1
ATOM 1386 N N . SER A 1 172 ? -2.003 -22.283 1.438 1.00 54.00 172 SER A N 1
ATOM 1387 C CA . SER A 1 172 ? -1.131 -23.423 1.125 1.00 54.00 172 SER A CA 1
ATOM 1388 C C . SER A 1 172 ? -0.196 -23.211 -0.072 1.00 54.00 172 SER A C 1
ATOM 1390 O O . SER A 1 172 ? 0.381 -24.177 -0.562 1.00 54.00 172 SER A O 1
ATOM 1392 N N . ARG A 1 173 ? -0.023 -21.977 -0.569 1.00 55.88 173 ARG A N 1
ATOM 1393 C CA . ARG A 1 173 ? 0.735 -21.715 -1.810 1.00 55.88 173 ARG A CA 1
ATOM 1394 C C . ARG A 1 173 ? 2.245 -22.014 -1.712 1.00 55.88 173 ARG A C 1
ATOM 1396 O O . ARG A 1 173 ? 2.906 -22.015 -2.740 1.00 55.88 173 ARG A O 1
ATOM 1403 N N . THR A 1 174 ? 2.785 -22.296 -0.522 1.00 48.22 174 THR A N 1
ATOM 1404 C CA . THR A 1 174 ? 4.245 -22.355 -0.294 1.00 48.22 174 THR A CA 1
ATOM 1405 C C . THR A 1 174 ? 4.818 -23.752 -0.019 1.00 48.22 174 THR A C 1
ATOM 1407 O O . THR A 1 174 ? 6.028 -23.901 -0.051 1.00 48.22 174 THR A O 1
ATOM 1410 N N . LEU A 1 175 ? 4.018 -24.804 0.195 1.00 45.84 175 LEU A N 1
ATOM 1411 C CA . LEU A 1 175 ? 4.573 -26.135 0.537 1.00 45.84 175 LEU A CA 1
ATOM 1412 C C . LEU A 1 175 ? 4.587 -27.149 -0.620 1.00 45.84 175 LEU A C 1
ATOM 1414 O O . LEU A 1 175 ? 5.108 -28.247 -0.459 1.00 45.84 175 LEU A O 1
ATOM 1418 N N . ALA A 1 176 ? 4.036 -26.806 -1.787 1.00 43.59 176 ALA A N 1
ATOM 1419 C CA . ALA A 1 176 ? 3.869 -27.759 -2.891 1.00 43.59 176 ALA A CA 1
ATOM 1420 C C . ALA A 1 176 ? 5.011 -27.762 -3.929 1.00 43.59 176 ALA A C 1
ATOM 1422 O O . ALA A 1 176 ? 4.993 -28.596 -4.826 1.00 43.59 176 ALA A O 1
ATOM 1423 N N . SER A 1 177 ? 5.999 -26.863 -3.829 1.00 46.09 177 SER A N 1
ATOM 1424 C CA . SER A 1 177 ? 7.101 -26.789 -4.809 1.00 46.09 177 SER A CA 1
ATOM 1425 C C . SER A 1 177 ? 8.393 -27.508 -4.399 1.00 46.09 177 SER A C 1
ATOM 1427 O O . SER A 1 177 ? 9.303 -27.562 -5.215 1.00 46.09 177 SER A O 1
ATOM 1429 N N . GLU A 1 178 ? 8.485 -28.099 -3.201 1.00 47.44 178 GLU A N 1
ATOM 1430 C CA . GLU A 1 178 ? 9.728 -28.742 -2.717 1.00 47.44 178 GLU A CA 1
ATOM 1431 C C . GLU A 1 178 ? 9.703 -30.282 -2.638 1.00 47.44 178 GLU A C 1
ATOM 1433 O O . GLU A 1 178 ? 10.726 -30.878 -2.326 1.00 47.44 178 GLU A O 1
ATOM 1438 N N . THR A 1 179 ? 8.596 -30.967 -2.956 1.00 45.69 179 THR A N 1
ATOM 1439 C CA . THR A 1 179 ? 8.513 -32.446 -2.835 1.00 45.69 179 THR A CA 1
ATOM 1440 C C . THR A 1 179 ? 8.537 -33.226 -4.150 1.00 45.69 179 THR A C 1
ATOM 1442 O O . THR A 1 179 ? 8.360 -34.441 -4.140 1.00 45.69 179 THR A O 1
ATOM 1445 N N . ALA A 1 180 ? 8.838 -32.592 -5.284 1.00 48.59 180 ALA A N 1
ATOM 1446 C CA . ALA A 1 180 ? 9.113 -33.325 -6.522 1.00 48.59 180 ALA A CA 1
ATOM 1447 C C . ALA A 1 180 ? 10.577 -33.808 -6.562 1.00 48.59 180 ALA A C 1
ATOM 1449 O O . ALA A 1 180 ? 11.363 -33.385 -7.407 1.00 48.59 180 ALA A O 1
ATOM 1450 N N . THR A 1 181 ? 10.960 -34.682 -5.628 1.00 53.94 181 THR A N 1
ATOM 1451 C CA . THR A 1 181 ? 12.147 -35.530 -5.800 1.00 53.94 181 THR A CA 1
ATOM 1452 C C . THR A 1 181 ? 11.800 -36.583 -6.863 1.00 53.94 181 THR A C 1
ATOM 1454 O O . THR A 1 181 ? 10.780 -37.259 -6.708 1.00 53.94 181 THR A O 1
ATOM 1457 N N . PRO A 1 182 ? 12.572 -36.734 -7.955 1.00 60.59 182 PRO A N 1
ATOM 1458 C CA . PRO A 1 182 ? 12.342 -37.823 -8.899 1.00 60.59 182 PRO A CA 1
ATOM 1459 C C . PRO A 1 182 ? 12.620 -39.163 -8.197 1.00 60.59 182 PRO A C 1
ATOM 1461 O O . PRO A 1 182 ? 13.523 -39.214 -7.360 1.00 60.59 182 PRO A O 1
ATOM 1464 N N . PRO A 1 183 ? 11.896 -40.252 -8.513 1.00 57.25 183 PRO A N 1
ATOM 1465 C CA . PRO A 1 183 ? 12.256 -41.564 -7.998 1.00 57.25 183 PRO A CA 1
ATOM 1466 C C . PRO A 1 183 ? 13.625 -41.959 -8.564 1.00 57.25 183 PRO A C 1
ATOM 1468 O O . PRO A 1 183 ? 13.819 -42.007 -9.779 1.00 57.25 183 PRO A O 1
ATOM 1471 N N . GLU A 1 184 ? 14.581 -42.194 -7.670 1.00 55.81 184 GLU A N 1
ATOM 1472 C CA . GLU A 1 184 ? 15.873 -42.790 -7.992 1.00 55.81 184 GLU A CA 1
ATOM 1473 C C . GLU A 1 184 ? 15.646 -44.266 -8.340 1.00 55.81 184 GLU A C 1
ATOM 1475 O O . GLU A 1 184 ? 15.108 -45.034 -7.541 1.00 55.81 184 GLU A O 1
ATOM 1480 N N . ASP A 1 185 ? 15.998 -44.640 -9.567 1.00 64.12 185 ASP A N 1
ATOM 1481 C CA . ASP A 1 185 ? 15.871 -46.000 -10.085 1.00 64.12 185 ASP A CA 1
ATOM 1482 C C . ASP A 1 185 ? 16.951 -46.891 -9.434 1.00 64.12 185 ASP A C 1
ATOM 1484 O O . ASP A 1 185 ? 18.146 -46.576 -9.544 1.00 64.12 185 ASP A O 1
ATOM 1488 N N . PRO A 1 186 ? 16.600 -47.978 -8.717 1.00 58.19 186 PRO A N 1
ATOM 1489 C CA . PRO A 1 186 ? 17.597 -48.815 -8.069 1.00 58.19 186 PRO A CA 1
ATOM 1490 C C . PRO A 1 186 ? 18.363 -49.616 -9.127 1.00 58.19 186 PRO A C 1
ATOM 1492 O O . PRO A 1 186 ? 17.861 -50.580 -9.704 1.00 58.19 186 PRO A O 1
ATOM 1495 N N . ARG A 1 187 ? 19.621 -49.230 -9.364 1.00 64.56 187 ARG A N 1
ATOM 1496 C CA . ARG A 1 187 ? 20.561 -50.008 -10.183 1.00 64.56 187 ARG A CA 1
ATOM 1497 C C . ARG A 1 187 ? 20.719 -51.421 -9.596 1.00 64.56 187 ARG A C 1
ATOM 1499 O O . ARG A 1 187 ? 21.018 -51.533 -8.406 1.00 64.56 187 ARG A O 1
ATOM 1506 N N . PRO A 1 188 ? 20.586 -52.497 -10.393 1.00 58.03 188 PRO A N 1
ATOM 1507 C CA . PRO A 1 188 ? 20.840 -53.843 -9.902 1.00 58.03 188 PRO A CA 1
ATOM 1508 C C . PRO A 1 188 ? 22.345 -54.043 -9.691 1.00 58.03 188 PRO A C 1
ATOM 1510 O O . PRO A 1 188 ? 23.154 -53.821 -10.593 1.00 58.03 188 PRO A O 1
ATOM 1513 N N . HIS A 1 189 ? 22.714 -54.474 -8.485 1.00 58.00 189 HIS A N 1
ATOM 1514 C CA . HIS A 1 189 ? 24.025 -55.046 -8.200 1.00 58.00 189 HIS A CA 1
ATOM 1515 C C . HIS A 1 189 ? 24.225 -56.280 -9.089 1.00 58.00 189 HIS A C 1
ATOM 1517 O O . HIS A 1 189 ? 23.518 -57.272 -8.935 1.00 58.00 189 HIS A O 1
ATOM 1523 N N . SER A 1 190 ? 25.182 -56.223 -10.013 1.00 58.16 190 SER A N 1
ATOM 1524 C CA . SER A 1 190 ? 25.723 -57.419 -10.654 1.00 58.16 190 SER A CA 1
ATOM 1525 C C . SER A 1 190 ? 26.994 -57.831 -9.921 1.00 58.16 190 SER A C 1
ATOM 1527 O O . SER A 1 190 ? 27.972 -57.078 -9.887 1.00 58.16 190 SER A O 1
ATOM 1529 N N . ASP A 1 191 ? 26.923 -59.015 -9.321 1.00 54.25 191 ASP A N 1
ATOM 1530 C CA . ASP A 1 191 ? 27.991 -59.715 -8.623 1.00 54.25 191 ASP A CA 1
ATOM 1531 C C . ASP A 1 191 ? 29.270 -59.864 -9.454 1.00 54.25 191 ASP A C 1
ATOM 1533 O O . ASP A 1 191 ? 29.266 -59.998 -10.680 1.00 54.25 191 ASP A O 1
ATOM 1537 N N . ARG A 1 192 ? 30.379 -59.860 -8.722 1.00 48.84 192 ARG A N 1
ATOM 1538 C CA . ARG A 1 192 ? 31.747 -60.069 -9.187 1.00 48.84 192 ARG A CA 1
ATOM 1539 C C . ARG A 1 192 ? 32.133 -61.538 -8.960 1.00 48.84 192 ARG A C 1
ATOM 1541 O O . ARG A 1 192 ? 31.882 -62.027 -7.860 1.00 48.84 192 ARG A O 1
ATOM 1548 N N . PRO A 1 193 ? 32.795 -62.213 -9.909 1.00 65.31 193 PRO A N 1
ATOM 1549 C CA . PRO A 1 193 ? 33.754 -63.265 -9.591 1.00 65.31 193 PRO A CA 1
ATOM 1550 C C . PRO A 1 193 ? 35.168 -62.691 -9.398 1.00 65.31 193 PRO A C 1
ATOM 1552 O O . PRO A 1 193 ? 35.576 -61.794 -10.177 1.00 65.31 193 PRO A O 1
#

Secondary structure (DSSP, 8-state):
--HHHHHHHHHHHH-TTT----HHHHHHHHHHHHHTTSEEEEP--S-S----S-S---PPPEEEE-HHHHH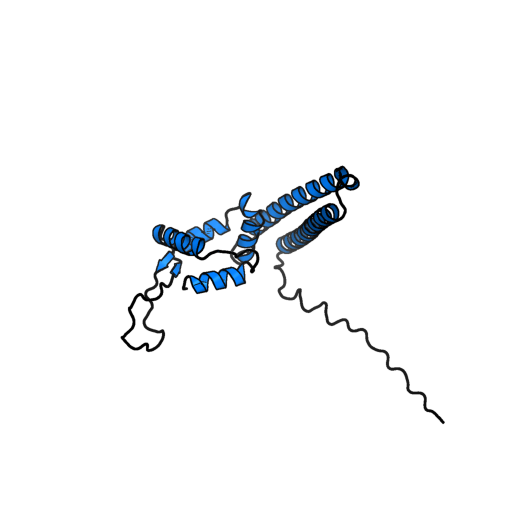HHHHHHH--SGGGGSHHHHHHHHHTGGGS-HHHHHHHHHHHHHHHHHHHHHHHHHHHHHTTTS-HHHHHHHHHHHHHHHHHHHHHHHHHHHHHTTPPPPTTTTSSSS--PPPPP----PPP-

pLDDT: mean 83.71, std 17.75, range [41.66, 98.44]

Radius of gyration: 25.41 Å; Cα contacts (8 Å, |Δi|>4): 137; chains: 1; bounding box: 51×77×72 Å

Nearest PDB structures (foldseek):
  8jxk-assembly3_C  TM=9.220E-01  e=6.697E-12  Mycobacterium tuberculosis H37Rv
  8jxk-assembly2_D  TM=9.103E-01  e=4.582E-12  Mycobacterium tuberculosis H37Rv
  8jxk-assembly3_E  TM=9.201E-01  e=7.678E-11  Mycobacterium tuberculosis H37Rv
  8jxk-assembly1_F-2  TM=9.257E-01  e=5.870E-09  Mycobacterium tuberculosis H37Rv
  6jyi-assembly1_B  TM=5.155E-01  e=4.628E-04  Bacillus cereus ATCC 14579

Solvent-accessible surface area (backbone atoms only — not comparable to full-atom values): 11601 Å² total; per-residue (Å²): 82,36,71,71,54,48,51,52,51,41,24,68,66,56,30,70,89,72,35,77,71,48,70,84,54,49,54,61,46,52,52,51,37,38,75,70,51,28,28,44,74,49,77,80,68,97,77,74,73,96,70,79,96,80,69,86,85,74,71,82,66,25,46,39,74,33,72,64,21,51,52,53,48,53,54,59,62,63,59,78,54,78,62,39,32,35,86,63,38,30,49,57,53,58,71,43,49,93,79,41,58,70,69,54,52,49,52,41,49,53,48,26,37,53,56,38,51,54,52,32,51,54,45,51,56,48,49,75,74,36,60,92,76,48,55,71,68,61,46,52,53,52,49,54,53,35,53,52,29,52,54,49,42,54,52,43,52,53,50,50,52,31,55,76,69,73,43,74,88,69,90,69,80,78,72,76,82,81,73,84,70,77,86,81,78,83,78,81,87,77,85,81,135

Sequence (193 aa):
MHGYELRKELATKLGTLRAAISYGTLYPTLKRLKLAGWIGEAEATETSDIIPPMTSKRGRVVYKITAEGKERFADLLTQTGPETYDDTGFGVHFTFFSRTDRATRLRILEGRRRRVEERREGLREVLARAADRLDAYTLELQRHGLDACEREVRWLEELITNERSGRAPSRSRTLASETATPPEDPRPHSDRP

Foldseek 3Di:
DFLVVVLVVLCVLLPVVQSPQDPVRSPVVVVVCVVVVQKDWDDPPPPPDDDDDPDDPPPGTDIDGDPVNVVVVLVLLQDDDLQCLDPRNVSVNVSCVVVHDLVSVLRSLVSNLVVLVVVLVVLVVCCVVCVVPDDPVVSVVSVVSNVVSVVSNVVSVVCSVCSVVVHDDDPPPPPPPPPPDDDDDDDDDDDDD

Mean predicted aligned error: 10.89 Å